Protein AF-A0AAI9Y4E2-F1 (afdb_monomer)

Foldseek 3Di:
DWDWDWDKDWDQPPDDDDPDDRDDTDIDTDPVDTDDIDPWAEDECEPVVVVVLVPDDPVVSVLVCCQHCPPVRHPNGDDYDYDQFFDPPPRDPDPDDPQACQDPCLLVLLLVQLVVQVVCVVVVHHAAEDESAAAQVDDDPTDGRHDDPVCPRVVVSVVSNVVSCVVSVHNHHYDYDNHDD

Nearest PDB structures (foldseek):
  6m5z-assembly2_B  TM=8.546E-01  e=9.442E-10  Talaromyces pinophilus CF-2612
  8cbc-assembly1_B  TM=8.326E-01  e=4.646E-10  Thermothelomyces
  7o0e-assembly2_A  TM=8.567E-01  e=1.919E-09  Thermothelomyces thermophilus ATCC 42464
  8idp-assembly2_D  TM=8.433E-01  e=2.460E-06  Talaromyces pinophilus
  8hzv-assembly1_C  TM=5.921E-01  e=1.351E+00  Homo sapiens

Radius of gyration: 22.38 Å; Cα contacts (8 Å, |Δi|>4): 215; chains: 1; bounding box: 40×54×67 Å

InterPro domains:
  IPR001139 Glycoside hydrolase family 30 [PTHR11069] (99-168)
  IPR017853 Glycoside hydrolase superfamily [SSF51445] (38-179)

Solvent-accessible surface area (backbone atoms only — not comparable to full-atom values): 11401 Å² total; per-residue (Å²): 136,83,52,64,42,60,51,73,47,78,52,79,80,85,80,85,78,74,95,86,70,84,73,82,77,47,77,47,75,43,83,85,52,73,58,61,76,49,95,66,49,63,52,70,46,43,97,59,50,54,55,57,53,66,71,40,58,69,70,59,34,52,50,51,48,37,40,44,47,28,76,84,74,33,74,35,38,73,43,75,47,73,67,92,59,81,54,91,84,85,43,59,98,50,100,58,85,79,63,43,66,73,49,100,50,41,66,61,52,29,50,49,55,46,49,52,45,51,55,36,44,76,73,73,38,80,61,61,69,45,66,86,55,63,32,31,87,58,87,74,96,68,95,76,54,42,55,62,96,83,44,59,46,58,62,65,38,49,62,58,38,52,50,46,34,51,75,69,73,48,87,48,42,82,49,77,83,51,51,85,129

Organism: NCBI:txid1209917

Mean predicted aligned error: 9.27 Å

Sequence (181 aa):
MSTALFRIYYQDSSILGSEGQHAPKSVTVDTTSKLQKIDGFGFSQAFRHAKEFQNAPTALQKGALDLLFSPIKGAGFSIIRNHIGSGSKGGSILPTSPGSPADTYQQAYADFLVQYIKYYQQAGLNITHLGFLNEPNFSPKYSQIQISFNAQEAISFIPTLSKAVQSAGLKTAVTCYDTIG

pLDDT: mean 82.13, std 15.13, range [40.34, 98.0]

Structure (mmCIF, N/CA/C/O backbone):
data_AF-A0AAI9Y4E2-F1
#
_entry.id   AF-A0AAI9Y4E2-F1
#
loop_
_atom_site.group_PDB
_atom_site.id
_atom_site.type_symbol
_atom_site.label_atom_id
_atom_site.label_alt_id
_atom_site.label_comp_id
_atom_site.label_asym_id
_atom_site.label_entity_id
_atom_site.label_seq_id
_atom_site.pdbx_PDB_ins_code
_atom_site.Cartn_x
_atom_site.Cartn_y
_atom_site.Cartn_z
_atom_site.occupancy
_atom_site.B_iso_or_equiv
_atom_site.auth_seq_id
_atom_site.auth_comp_id
_atom_site.auth_asym_id
_atom_site.auth_atom_id
_atom_site.pdbx_PDB_model_num
ATOM 1 N N . MET A 1 1 ? -19.816 3.591 6.449 1.00 40.34 1 MET A N 1
ATOM 2 C CA . MET A 1 1 ? -19.629 4.914 7.087 1.00 40.34 1 MET A CA 1
ATOM 3 C C . MET A 1 1 ? -18.179 5.319 6.891 1.00 40.34 1 MET A C 1
ATOM 5 O O . MET A 1 1 ? -17.323 4.455 6.990 1.00 40.34 1 MET A O 1
ATOM 9 N N . SER A 1 2 ? -17.907 6.569 6.526 1.00 49.00 2 SER A N 1
ATOM 10 C CA . SER A 1 2 ? -16.542 7.079 6.355 1.00 49.00 2 SER A CA 1
ATOM 11 C C . SER A 1 2 ? -16.071 7.685 7.673 1.00 49.00 2 SER A C 1
ATOM 13 O O . SER A 1 2 ? -16.765 8.554 8.197 1.00 49.00 2 SER A O 1
ATOM 15 N N . THR A 1 3 ? -14.916 7.267 8.187 1.00 64.25 3 THR A N 1
ATOM 16 C CA . THR A 1 3 ? -14.316 7.864 9.389 1.00 64.25 3 THR A CA 1
ATOM 17 C C . THR A 1 3 ? -13.645 9.186 9.007 1.00 64.25 3 THR A C 1
ATOM 19 O O . THR A 1 3 ? -12.956 9.261 7.990 1.00 64.25 3 THR A O 1
ATOM 22 N N . ALA A 1 4 ? -13.881 10.245 9.777 1.00 71.56 4 ALA A N 1
ATOM 23 C CA . ALA A 1 4 ? -13.254 11.554 9.600 1.00 71.56 4 ALA A CA 1
ATOM 24 C C . ALA A 1 4 ? -12.504 11.930 10.878 1.00 71.56 4 ALA A C 1
ATOM 26 O O . ALA A 1 4 ? -12.905 11.521 11.968 1.00 71.56 4 ALA A O 1
ATOM 27 N N . LEU A 1 5 ? -11.424 12.697 10.740 1.00 78.94 5 LEU A N 1
ATOM 28 C CA . LEU A 1 5 ? 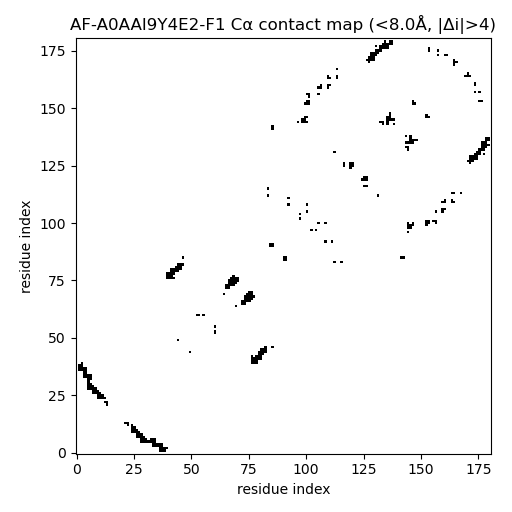-10.720 13.260 11.887 1.00 78.94 5 LEU A CA 1
ATOM 29 C C . LEU A 1 5 ? -11.397 14.542 12.372 1.00 78.94 5 LEU A C 1
ATOM 31 O O . LEU A 1 5 ? -11.905 15.335 11.580 1.00 78.94 5 LEU A O 1
ATOM 35 N N . PHE A 1 6 ? -11.379 14.722 13.688 1.00 80.31 6 PHE A N 1
ATOM 36 C CA . PHE A 1 6 ? -11.905 15.881 14.399 1.00 80.31 6 PHE A CA 1
ATOM 37 C C . PHE A 1 6 ? -10.795 16.498 15.241 1.00 80.31 6 PHE A C 1
ATOM 39 O O . PHE A 1 6 ? -9.833 15.816 15.608 1.00 80.31 6 PHE A O 1
ATOM 46 N N . ARG A 1 7 ? -10.919 17.786 15.563 1.00 80.81 7 ARG A N 1
ATOM 47 C CA . ARG A 1 7 ? -9.972 18.436 16.472 1.00 80.81 7 ARG A CA 1
ATOM 48 C C . ARG A 1 7 ? -10.243 18.005 17.909 1.00 80.81 7 ARG A C 1
ATOM 50 O O . ARG A 1 7 ? -11.383 18.039 18.372 1.00 80.81 7 ARG A O 1
ATOM 57 N N . ILE A 1 8 ? -9.173 17.624 18.599 1.00 77.38 8 ILE A N 1
ATOM 58 C CA . ILE A 1 8 ? -9.180 17.282 20.018 1.00 77.38 8 ILE A CA 1
ATOM 59 C C . ILE A 1 8 ? -8.369 18.353 20.743 1.00 77.38 8 ILE A C 1
ATOM 61 O O . ILE A 1 8 ? -7.190 18.544 20.452 1.00 77.38 8 ILE A O 1
ATOM 65 N N . TYR A 1 9 ? -9.010 19.053 21.672 1.00 73.56 9 TYR A N 1
ATOM 66 C CA . TYR A 1 9 ? -8.375 20.060 22.512 1.00 73.56 9 TYR A CA 1
ATOM 67 C C . TYR A 1 9 ? -8.162 19.485 23.911 1.00 73.56 9 TYR A C 1
ATOM 69 O O . TYR A 1 9 ? -9.103 18.974 24.522 1.00 73.56 9 TYR A O 1
ATOM 77 N N . TYR A 1 10 ? -6.933 19.581 24.414 1.00 70.75 10 TYR A N 1
ATOM 78 C CA . TYR A 1 10 ? -6.594 19.264 25.799 1.00 70.75 10 TYR A CA 1
ATOM 79 C C . TYR A 1 10 ? -6.445 20.571 26.574 1.00 70.75 10 TYR A C 1
ATOM 81 O O . TYR A 1 10 ? -5.690 21.452 26.158 1.00 70.75 10 TYR A O 1
ATOM 89 N N . GLN A 1 11 ? -7.173 20.705 27.680 1.00 58.91 11 GLN A N 1
ATOM 90 C CA . GLN A 1 11 ? -6.999 21.820 28.606 1.00 58.91 11 GLN A CA 1
ATOM 91 C C . GLN A 1 11 ? -6.392 21.299 29.907 1.00 58.91 11 GLN A C 1
ATOM 93 O O . GLN A 1 11 ? -7.001 20.482 30.600 1.00 58.91 11 GLN A O 1
ATOM 98 N N . ASP A 1 12 ? -5.195 21.797 30.226 1.00 61.19 12 ASP A N 1
ATOM 99 C CA . ASP A 1 12 ? -4.592 21.667 31.549 1.00 61.19 12 ASP A CA 1
ATOM 100 C C . ASP A 1 12 ? -4.680 23.013 32.261 1.00 61.19 12 ASP A C 1
ATOM 102 O O . ASP A 1 12 ? -4.064 23.994 31.843 1.00 61.19 12 ASP A O 1
ATOM 106 N N . SER A 1 13 ? -5.478 23.077 33.318 1.00 57.59 13 SER A N 1
ATOM 107 C CA . SER A 1 13 ? -5.626 24.268 34.153 1.00 57.59 13 SER A CA 1
ATOM 108 C C . SER A 1 13 ? -4.616 24.312 35.308 1.00 57.59 13 SER A C 1
ATOM 110 O O . SER A 1 13 ? -4.726 25.175 36.172 1.00 57.59 13 SER A O 1
ATOM 112 N N . SER A 1 14 ? -3.602 23.434 35.338 1.00 55.56 14 SER A N 1
ATOM 113 C CA . SER A 1 14 ? -2.659 23.322 36.464 1.00 55.56 14 SER A CA 1
ATOM 114 C C . SER A 1 14 ? -1.452 24.275 36.434 1.00 55.56 14 SER A C 1
ATOM 116 O O . SER A 1 14 ? -0.426 23.977 37.046 1.00 55.56 14 SER A O 1
ATOM 118 N N . ILE A 1 15 ? -1.528 25.418 35.751 1.00 52.12 15 ILE A N 1
ATOM 119 C CA . ILE A 1 15 ? -0.494 26.457 35.847 1.00 52.12 15 ILE A CA 1
ATOM 120 C C . ILE A 1 15 ? -1.078 27.570 36.720 1.00 52.12 15 ILE A C 1
ATOM 122 O O . ILE A 1 15 ? -1.951 28.295 36.257 1.00 52.12 15 ILE A O 1
ATOM 126 N N . LEU A 1 16 ? -0.575 27.682 37.960 1.00 49.44 16 LEU A N 1
ATOM 127 C CA . LEU A 1 16 ? -0.955 28.598 39.060 1.00 49.44 16 LEU A CA 1
ATOM 128 C C . LEU A 1 16 ? -1.926 27.999 40.108 1.00 49.44 16 LEU A C 1
ATOM 130 O O . LEU A 1 16 ? -3.124 28.256 40.080 1.00 49.44 16 LEU A O 1
ATOM 134 N N . GLY A 1 17 ? -1.404 27.265 41.100 1.00 51.25 17 GLY A N 1
ATOM 135 C CA . GLY A 1 17 ? -2.158 26.952 42.325 1.00 51.25 17 GLY A CA 1
ATOM 136 C C . GLY A 1 17 ? -1.524 25.869 43.201 1.00 51.25 17 GLY A C 1
ATOM 137 O O . GLY A 1 17 ? -1.139 24.821 42.701 1.00 51.25 17 GLY A O 1
ATOM 138 N N . SER A 1 18 ? -1.403 26.150 44.499 1.00 52.62 18 SER A N 1
ATOM 139 C CA . SER A 1 18 ? -0.819 25.318 45.564 1.00 52.62 18 SER A CA 1
ATOM 140 C C . SER A 1 18 ? -1.379 23.891 45.667 1.00 52.62 18 SER A C 1
ATOM 142 O O . SER A 1 18 ? -2.531 23.641 45.315 1.00 52.62 18 SER A O 1
ATOM 144 N N . GLU A 1 19 ? -0.566 22.981 46.222 1.00 52.94 19 GLU A N 1
ATOM 145 C CA . GLU A 1 19 ? -0.904 21.584 46.531 1.00 52.94 19 GLU A CA 1
ATOM 146 C C . GLU A 1 19 ? -2.291 21.455 47.188 1.00 52.94 19 GLU A C 1
ATOM 148 O O . GLU A 1 19 ? -2.528 21.992 48.269 1.00 52.94 19 GLU A O 1
ATOM 153 N N . GLY A 1 20 ? -3.218 20.743 46.533 1.00 53.41 20 GLY A N 1
ATOM 154 C CA . GLY A 1 20 ? -4.488 20.349 47.157 1.00 53.41 20 GLY A CA 1
ATOM 155 C C . GLY A 1 20 ? -5.710 20.204 46.247 1.00 53.41 20 GLY A C 1
ATOM 156 O O . GLY A 1 20 ? -6.671 19.562 46.660 1.00 53.41 20 GLY A O 1
ATOM 157 N N . GLN A 1 21 ? -5.715 20.736 45.019 1.00 51.56 21 GLN A N 1
ATOM 158 C CA . GLN A 1 21 ? -6.854 20.583 44.098 1.00 51.56 21 GLN A CA 1
ATOM 159 C C . GLN A 1 21 ? -6.382 20.359 42.658 1.00 51.56 21 GLN A C 1
ATOM 161 O O . GLN A 1 21 ? -6.065 21.300 41.935 1.00 51.56 21 GLN A O 1
ATOM 166 N N . HIS A 1 22 ? -6.354 19.100 42.212 1.00 58.06 22 HIS A N 1
ATOM 167 C CA . HIS A 1 22 ? -6.228 18.805 40.786 1.00 58.06 22 HIS A CA 1
ATOM 168 C C . HIS A 1 22 ? -7.549 19.161 40.097 1.00 58.06 22 HIS A C 1
ATOM 170 O O . HIS A 1 22 ? -8.539 18.443 40.239 1.00 58.06 22 HIS A O 1
ATOM 176 N N . ALA A 1 23 ? -7.574 20.277 39.365 1.00 62.03 23 ALA A N 1
ATOM 177 C CA . ALA A 1 23 ? -8.679 20.588 38.467 1.00 62.03 23 ALA A CA 1
ATOM 178 C C . ALA A 1 23 ? -8.893 19.418 37.482 1.00 62.03 23 ALA A C 1
ATOM 180 O O . ALA A 1 23 ? -7.913 18.798 37.049 1.00 62.03 23 ALA A O 1
ATOM 181 N N . PRO A 1 24 ? -10.146 19.072 37.132 1.00 62.94 24 PRO A N 1
ATOM 182 C CA . PRO A 1 24 ? -10.408 17.953 36.242 1.00 62.94 24 PRO A CA 1
ATOM 183 C C . PRO A 1 24 ? -9.791 18.229 34.871 1.00 62.94 24 PRO A C 1
ATOM 185 O O . PRO A 1 24 ? -10.170 19.170 34.174 1.00 62.94 24 PRO A O 1
ATOM 188 N N . LYS A 1 25 ? -8.841 17.379 34.478 1.00 79.31 25 LYS A N 1
ATOM 189 C CA . LYS A 1 25 ? -8.301 17.353 33.119 1.00 79.31 25 LYS A CA 1
ATOM 190 C C . LYS A 1 25 ? -9.436 16.990 32.172 1.00 79.31 25 LYS A C 1
ATOM 192 O O . LYS A 1 25 ? -10.056 15.939 32.332 1.00 79.31 25 LYS A O 1
ATOM 197 N N . SER A 1 26 ? -9.721 17.860 31.209 1.00 80.81 26 SER A N 1
ATOM 198 C CA . SER A 1 26 ? -10.808 17.652 30.254 1.00 80.81 26 SER A CA 1
ATOM 199 C C . SER A 1 26 ? -10.289 17.635 28.820 1.00 80.81 26 SER A C 1
ATOM 201 O O . SER A 1 26 ? -9.333 18.325 28.459 1.00 80.81 26 SER A O 1
ATOM 203 N N . VAL A 1 27 ? -10.925 16.795 28.007 1.00 85.31 27 VAL A N 1
ATOM 204 C CA . VAL A 1 27 ? -10.673 16.663 26.574 1.00 85.31 27 VAL A CA 1
ATOM 205 C C . VAL A 1 27 ? -11.948 17.072 25.855 1.00 85.31 27 VAL A C 1
ATOM 207 O O . VAL A 1 27 ? -13.004 16.489 26.095 1.00 85.31 27 VAL A O 1
ATOM 210 N N . THR A 1 28 ? -11.855 18.068 24.975 1.00 87.62 28 THR A N 1
ATOM 211 C CA . THR A 1 28 ? -12.989 18.529 24.164 1.00 87.62 28 THR A CA 1
ATOM 212 C C . THR A 1 28 ? -12.814 18.076 22.720 1.00 87.62 28 THR A C 1
ATOM 214 O O . THR A 1 28 ? -11.750 18.272 22.132 1.00 87.62 28 THR A O 1
ATOM 217 N N . VAL A 1 29 ? -13.863 17.489 22.141 1.00 88.19 29 VAL A N 1
ATOM 218 C CA . VAL A 1 29 ? -13.897 17.050 20.740 1.00 88.19 29 VAL A CA 1
ATOM 219 C C . VAL A 1 29 ? -14.813 17.979 19.950 1.00 88.19 29 VAL A C 1
ATOM 221 O O . VAL A 1 29 ? -16.014 18.033 20.212 1.00 88.19 29 VAL A O 1
ATOM 224 N N . ASP A 1 30 ? -14.261 18.691 18.968 1.00 89.69 30 ASP A N 1
ATOM 225 C CA . ASP A 1 30 ? -15.046 19.528 18.056 1.00 89.69 30 ASP A CA 1
ATOM 226 C C . ASP A 1 30 ? -15.490 18.712 16.835 1.00 89.69 30 ASP A C 1
ATOM 228 O O . ASP A 1 30 ? -14.715 18.467 15.910 1.00 89.69 30 ASP A O 1
ATOM 232 N N . THR A 1 31 ? -16.760 18.303 16.830 1.00 90.38 31 THR A N 1
ATOM 233 C CA . THR A 1 31 ? -17.357 17.531 15.728 1.00 90.38 31 THR A CA 1
ATOM 234 C C . THR A 1 31 ? -17.845 18.392 14.557 1.00 90.38 31 THR A C 1
ATOM 236 O O . THR A 1 31 ? -18.243 17.857 13.518 1.00 90.38 31 THR A O 1
ATOM 239 N N . THR A 1 32 ? -17.797 19.721 14.692 1.00 91.69 32 THR A N 1
ATOM 240 C CA . THR A 1 32 ? -18.182 20.662 13.630 1.00 91.69 32 THR A CA 1
ATOM 241 C C . THR A 1 32 ? -17.021 20.931 12.670 1.00 91.69 32 THR A C 1
ATOM 243 O O . THR A 1 32 ? -17.244 21.129 11.473 1.00 91.69 32 THR A O 1
ATOM 246 N N . SER A 1 33 ? -15.776 20.835 13.155 1.00 90.44 33 SER A N 1
ATOM 247 C CA . SER A 1 33 ? -14.562 20.928 12.341 1.00 90.44 33 SER A CA 1
ATOM 248 C C . SER A 1 33 ? -14.104 19.550 11.849 1.00 90.44 33 SER A C 1
ATOM 250 O O . SER A 1 33 ? -13.432 18.795 12.554 1.00 90.44 33 SER A O 1
ATOM 252 N N . LYS A 1 34 ? -14.466 19.220 10.606 1.00 90.19 34 LYS A N 1
ATOM 253 C CA . LYS A 1 34 ? -13.997 18.003 9.926 1.00 90.19 34 LYS A CA 1
ATOM 254 C C . LYS A 1 34 ? -12.617 18.231 9.311 1.00 90.19 34 LYS A C 1
ATOM 256 O O . LYS A 1 34 ? -12.409 19.215 8.604 1.00 90.19 34 LYS A O 1
ATOM 261 N N . LEU A 1 35 ? -11.704 17.296 9.549 1.00 90.69 35 LEU A N 1
ATOM 262 C CA . LEU A 1 35 ? -10.376 17.246 8.941 1.00 90.69 35 LEU A CA 1
ATOM 263 C C . LEU A 1 35 ? -10.359 16.204 7.808 1.00 90.69 35 LEU A C 1
ATOM 265 O O . LEU A 1 35 ? -11.348 16.039 7.090 1.00 90.69 35 LEU A O 1
ATOM 269 N N . GLN A 1 36 ? -9.240 15.505 7.616 1.00 91.81 36 GLN A N 1
ATOM 270 C CA . GLN A 1 36 ? -9.116 14.496 6.576 1.00 91.81 36 GLN A CA 1
ATOM 271 C C . GLN A 1 36 ? -10.044 13.301 6.810 1.00 91.81 36 GLN A C 1
ATOM 273 O O . GLN A 1 36 ? -10.367 12.912 7.939 1.00 91.81 36 GLN A O 1
ATOM 278 N N . LYS A 1 37 ? -10.429 12.681 5.700 1.00 91.19 37 LYS A N 1
ATOM 279 C CA . LYS A 1 37 ? -11.055 11.368 5.696 1.00 91.19 37 LYS A CA 1
ATOM 280 C C . LYS A 1 37 ? -9.998 10.296 5.970 1.00 91.19 37 LYS A C 1
ATOM 282 O O . LYS A 1 37 ? -8.893 10.367 5.443 1.00 91.19 37 LYS A O 1
ATOM 287 N N . ILE A 1 38 ? -10.365 9.302 6.772 1.00 92.12 38 ILE A N 1
ATOM 288 C CA . ILE A 1 38 ? -9.576 8.092 6.991 1.00 92.12 38 ILE A CA 1
ATOM 289 C C . ILE A 1 38 ? -10.168 6.982 6.123 1.00 92.12 38 ILE A C 1
ATOM 291 O O . ILE A 1 38 ? -11.342 6.633 6.275 1.00 92.12 38 ILE A O 1
ATOM 295 N N . ASP A 1 39 ? -9.350 6.418 5.236 1.00 92.25 39 ASP A N 1
ATOM 296 C CA . ASP A 1 39 ? -9.756 5.289 4.393 1.00 92.25 39 ASP A CA 1
ATOM 297 C C . ASP A 1 39 ? -9.826 3.974 5.179 1.00 92.25 39 ASP A C 1
ATOM 299 O O . ASP A 1 39 ? -10.673 3.123 4.905 1.00 92.25 39 ASP A O 1
ATOM 303 N N . GLY A 1 40 ? -8.975 3.818 6.193 1.00 93.94 40 GLY A N 1
ATOM 304 C CA . GLY A 1 40 ? -8.995 2.661 7.072 1.00 93.94 40 GLY A CA 1
ATOM 305 C C . GLY A 1 40 ? -7.749 2.525 7.929 1.00 93.94 40 GLY A C 1
ATOM 306 O O . GLY A 1 40 ? -6.840 3.352 7.885 1.00 93.94 40 GLY A O 1
ATOM 307 N N . PHE A 1 41 ? -7.718 1.430 8.677 1.00 95.25 41 PHE A N 1
ATOM 308 C CA . PHE A 1 41 ? -6.557 0.969 9.426 1.00 95.25 41 PHE A CA 1
ATOM 309 C C . PHE A 1 41 ? -6.282 -0.479 9.050 1.00 95.25 41 PHE A C 1
ATOM 311 O O . PHE A 1 41 ? -7.188 -1.209 8.629 1.00 95.25 41 PHE A O 1
ATOM 318 N N . GLY A 1 42 ? -5.032 -0.897 9.183 1.00 94.25 42 GLY A N 1
ATOM 319 C CA . GLY A 1 42 ? -4.617 -2.175 8.647 1.00 94.25 42 GLY A CA 1
ATOM 320 C C . GLY A 1 42 ? -3.250 -2.624 9.100 1.00 94.25 42 GLY A C 1
ATOM 321 O O . GLY A 1 42 ? -2.625 -2.030 9.975 1.00 94.25 42 GLY A O 1
ATOM 322 N N . PHE A 1 43 ? -2.797 -3.687 8.454 1.00 91.75 43 PHE A N 1
ATOM 323 C CA . PHE A 1 43 ? -1.513 -4.313 8.710 1.00 91.75 43 PHE A CA 1
ATOM 324 C C . PHE A 1 43 ? -0.912 -4.851 7.410 1.00 91.75 43 PHE A C 1
ATOM 326 O O . PHE A 1 43 ? -1.557 -4.899 6.358 1.00 91.75 43 PHE A O 1
ATOM 333 N N . SER A 1 44 ? 0.358 -5.234 7.482 1.00 89.19 44 SER A N 1
ATOM 334 C CA . SER A 1 44 ? 1.093 -5.816 6.365 1.00 89.19 44 SER A CA 1
ATOM 335 C C . SER A 1 44 ? 1.139 -7.335 6.498 1.00 89.19 44 SER A C 1
ATOM 337 O O . SER A 1 44 ? 1.412 -7.849 7.581 1.00 89.19 44 SER A O 1
ATOM 339 N N . GLN A 1 45 ? 0.927 -8.052 5.395 1.00 84.31 45 GLN A N 1
ATOM 340 C CA . GLN A 1 45 ? 1.241 -9.485 5.289 1.00 84.31 45 GLN A CA 1
ATOM 341 C C . GLN A 1 45 ? 2.389 -9.740 4.302 1.00 84.31 45 GLN A C 1
ATOM 343 O O . GLN A 1 45 ? 2.444 -10.772 3.627 1.00 84.31 45 GLN A O 1
ATOM 348 N N . ALA A 1 46 ? 3.321 -8.785 4.215 1.00 74.88 46 ALA A N 1
ATOM 349 C CA . ALA A 1 46 ? 4.550 -8.925 3.445 1.00 74.88 46 ALA A CA 1
ATOM 350 C C . ALA A 1 46 ? 5.393 -10.137 3.899 1.00 74.88 46 ALA A C 1
ATOM 352 O O . ALA A 1 46 ? 5.116 -10.784 4.907 1.00 74.88 46 ALA A O 1
ATOM 353 N N . PHE A 1 47 ? 6.428 -10.466 3.122 1.00 75.06 47 PHE A N 1
ATOM 354 C CA . PHE A 1 47 ? 7.402 -11.521 3.448 1.00 75.06 47 PHE A CA 1
ATOM 355 C C . PHE A 1 47 ? 6.800 -12.912 3.705 1.00 75.06 47 PHE A C 1
ATOM 357 O O . PHE A 1 47 ? 7.365 -13.720 4.431 1.00 75.06 47 PHE A O 1
ATOM 364 N N . ARG A 1 48 ? 5.685 -13.229 3.030 1.00 76.81 48 ARG A N 1
ATOM 365 C CA . ARG A 1 48 ? 5.003 -14.535 3.082 1.00 76.81 48 ARG A CA 1
ATOM 366 C C . ARG A 1 48 ? 4.344 -14.866 4.427 1.00 76.81 48 ARG A C 1
ATOM 368 O O . ARG A 1 48 ? 3.901 -16.000 4.585 1.00 76.81 48 ARG A O 1
ATOM 375 N N . HIS A 1 49 ? 4.144 -13.901 5.328 1.00 80.69 49 HIS A N 1
ATOM 376 C CA . HIS A 1 49 ? 3.383 -14.135 6.566 1.00 80.69 49 HIS A CA 1
ATOM 377 C C . HIS A 1 49 ? 1.940 -14.602 6.306 1.00 80.69 49 HIS A C 1
ATOM 379 O O . HIS A 1 49 ? 1.390 -15.396 7.067 1.00 80.69 49 HIS A O 1
ATOM 385 N N . ALA A 1 50 ? 1.340 -14.231 5.168 1.00 83.44 50 ALA A N 1
ATOM 386 C CA . ALA A 1 50 ? 0.058 -14.800 4.742 1.00 83.44 50 ALA A CA 1
ATOM 387 C C . ALA A 1 50 ? 0.090 -16.341 4.609 1.00 83.44 50 ALA A C 1
ATOM 389 O O . ALA A 1 50 ? -0.908 -17.011 4.877 1.00 83.44 50 ALA A O 1
ATOM 390 N N . LYS A 1 51 ? 1.236 -16.931 4.230 1.00 85.38 51 LYS A N 1
ATOM 391 C CA . LYS A 1 51 ? 1.392 -18.387 4.088 1.00 85.38 51 LYS 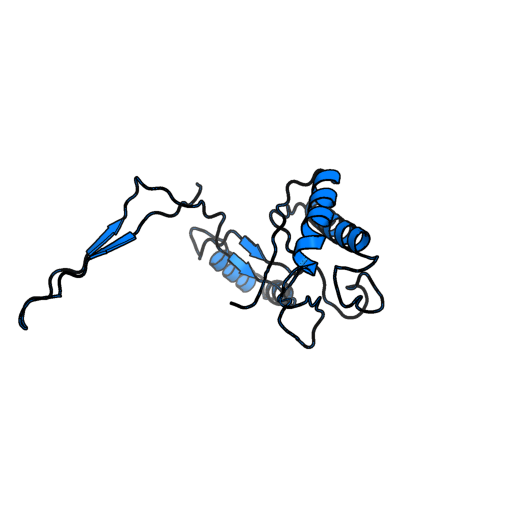A CA 1
ATOM 392 C C . LYS A 1 51 ? 1.389 -19.097 5.441 1.00 85.38 51 LYS A C 1
ATOM 394 O O . LYS A 1 51 ? 0.873 -20.206 5.540 1.00 85.38 51 LYS A O 1
ATOM 399 N N . GLU A 1 52 ? 1.906 -18.452 6.481 1.00 86.12 52 GLU A N 1
ATOM 400 C CA . GLU A 1 52 ? 1.860 -18.969 7.852 1.00 86.12 52 GLU A CA 1
ATOM 401 C C . GLU A 1 52 ? 0.408 -19.050 8.340 1.00 86.12 52 GLU A C 1
ATOM 403 O O . GLU A 1 52 ? -0.027 -20.100 8.811 1.00 86.12 52 GLU A O 1
ATOM 408 N N . PHE A 1 53 ? -0.385 -17.997 8.097 1.00 86.94 53 PHE A N 1
ATOM 409 C CA . PHE A 1 53 ? -1.831 -17.994 8.360 1.00 86.94 53 PHE A CA 1
ATOM 410 C C . PHE A 1 53 ? -2.579 -19.051 7.540 1.00 86.94 53 PHE A C 1
ATOM 412 O O . PHE A 1 53 ? -3.528 -19.664 8.030 1.00 86.94 53 PHE A O 1
ATOM 419 N N . GLN A 1 54 ? -2.172 -19.273 6.287 1.00 88.56 54 GLN A N 1
ATOM 420 C CA . GLN A 1 54 ? -2.782 -20.284 5.425 1.00 88.56 54 GLN A CA 1
ATOM 421 C C . GLN A 1 54 ? -2.537 -21.712 5.931 1.00 88.56 54 GLN A C 1
ATOM 423 O O . GLN A 1 54 ? -3.408 -22.564 5.787 1.00 88.56 54 GLN A O 1
ATOM 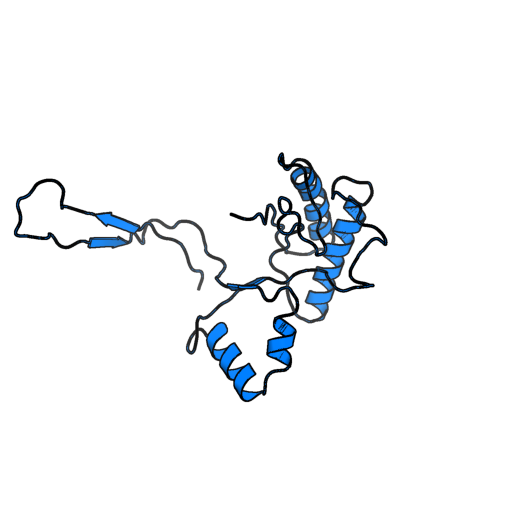4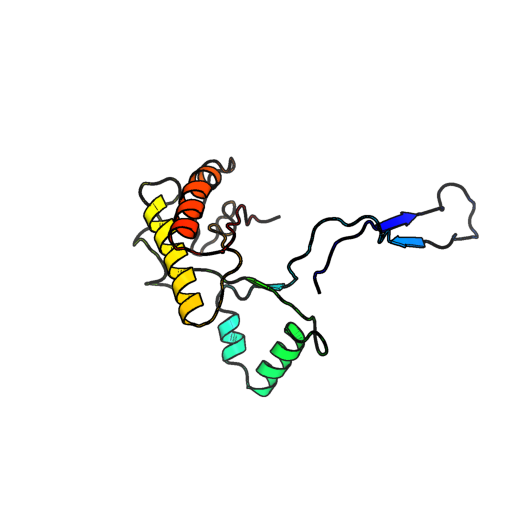28 N N . ASN A 1 55 ? -1.359 -21.973 6.500 1.00 92.62 55 ASN A N 1
ATOM 429 C CA . ASN A 1 55 ? -0.957 -23.304 6.952 1.00 92.62 55 ASN A CA 1
ATOM 430 C C . ASN A 1 55 ? -1.450 -23.639 8.374 1.00 92.62 55 ASN A C 1
ATOM 432 O O . ASN A 1 55 ? -1.305 -24.780 8.811 1.00 92.62 55 ASN A O 1
ATOM 436 N N . ALA A 1 56 ? -2.003 -22.669 9.108 1.00 92.75 56 ALA A N 1
ATOM 437 C CA . ALA A 1 56 ? -2.546 -22.896 10.441 1.00 92.75 56 ALA A CA 1
ATOM 438 C C . ALA A 1 56 ? -3.800 -23.800 10.403 1.00 92.75 56 ALA A C 1
ATOM 440 O O . ALA A 1 56 ? -4.563 -23.755 9.434 1.00 92.75 56 ALA A O 1
ATOM 441 N N . PRO A 1 57 ? -4.077 -24.581 11.468 1.00 97.12 57 PRO A N 1
ATOM 442 C CA . PRO A 1 57 ? -5.330 -25.322 11.603 1.00 97.12 57 PRO A CA 1
ATOM 443 C C . PRO A 1 57 ? -6.554 -24.425 11.384 1.00 97.12 57 PRO A C 1
ATOM 445 O O . PRO A 1 57 ? -6.602 -23.309 11.900 1.00 97.12 57 PRO A O 1
ATOM 448 N N . THR A 1 58 ? -7.575 -24.922 10.678 1.00 95.75 58 THR A N 1
ATOM 449 C CA . THR A 1 58 ? -8.737 -24.124 10.233 1.00 95.75 58 THR A CA 1
ATOM 450 C C . THR A 1 58 ? -9.415 -23.345 11.362 1.00 95.75 58 THR A C 1
ATOM 452 O O . THR A 1 58 ? -9.808 -22.196 11.170 1.00 95.75 58 THR A O 1
ATOM 455 N N . ALA A 1 59 ? -9.520 -23.931 12.558 1.00 96.00 59 ALA A N 1
ATOM 456 C CA . ALA A 1 59 ? -10.090 -23.252 13.720 1.00 96.00 59 ALA A CA 1
ATOM 457 C C . ALA A 1 59 ? -9.245 -22.044 14.169 1.00 96.00 59 ALA A C 1
ATOM 459 O O . ALA A 1 59 ? -9.797 -20.974 14.425 1.00 96.00 59 ALA A O 1
ATOM 460 N N . LEU A 1 60 ? -7.915 -22.191 14.209 1.00 96.19 60 LEU A N 1
ATOM 461 C CA . LEU A 1 60 ? -6.991 -21.107 14.556 1.00 96.19 60 LEU A CA 1
ATOM 462 C C . LEU A 1 60 ? -6.966 -20.029 13.475 1.00 96.19 60 LEU A C 1
ATOM 464 O O . LEU A 1 60 ? -7.039 -18.845 13.792 1.00 96.19 60 LEU A O 1
ATOM 468 N N . GLN A 1 61 ? -6.941 -20.434 12.205 1.00 94.88 61 GLN A N 1
ATOM 469 C CA . GLN A 1 61 ? -7.023 -19.512 11.078 1.00 94.88 61 GLN A CA 1
ATOM 470 C C . GLN A 1 61 ? -8.299 -18.667 11.150 1.00 94.88 61 GLN A C 1
ATOM 472 O O . GLN A 1 61 ? -8.231 -17.440 11.103 1.00 94.88 61 GLN A O 1
ATOM 477 N N . LYS A 1 62 ? -9.465 -19.304 11.316 1.00 94.69 62 LYS A N 1
ATOM 478 C CA . LYS A 1 62 ? -10.743 -18.593 11.424 1.00 94.69 62 LYS A CA 1
ATOM 479 C C . LYS A 1 62 ? -10.775 -17.664 12.637 1.00 94.69 62 LYS A C 1
ATOM 481 O O . LYS A 1 62 ? -11.238 -16.537 12.507 1.00 94.69 62 LYS A O 1
ATOM 486 N N . GLY A 1 63 ? -10.279 -18.117 13.790 1.00 95.69 63 GLY A N 1
ATOM 487 C CA . GLY A 1 63 ? -10.186 -17.290 14.994 1.00 95.69 63 GLY A CA 1
ATOM 488 C C . GLY A 1 63 ? -9.331 -16.041 14.773 1.00 95.69 63 GLY A C 1
ATOM 489 O O . GLY A 1 63 ? -9.760 -14.938 15.102 1.00 95.69 63 GLY A O 1
ATOM 490 N N . ALA A 1 64 ? -8.166 -16.194 14.140 1.00 93.75 64 ALA A N 1
ATOM 491 C CA . ALA A 1 64 ? -7.286 -15.074 13.824 1.00 93.75 64 ALA A CA 1
ATOM 492 C C . ALA A 1 64 ? -7.930 -14.090 12.830 1.00 93.75 64 ALA A C 1
ATOM 494 O O . ALA A 1 64 ? -7.863 -12.881 13.035 1.00 93.75 64 ALA A O 1
ATOM 495 N N . LEU A 1 65 ? -8.603 -14.586 11.786 1.00 93.62 65 LEU A N 1
ATOM 496 C CA . LEU A 1 65 ? -9.313 -13.734 10.825 1.00 93.62 65 LEU A CA 1
ATOM 497 C C . LEU A 1 65 ? -10.507 -13.003 11.463 1.00 93.62 65 LEU A C 1
ATOM 499 O O . LEU A 1 65 ? -10.705 -11.821 11.184 1.00 93.62 65 LEU A O 1
ATOM 503 N N . ASP A 1 66 ? -11.261 -13.669 12.347 1.00 96.88 66 ASP A N 1
ATOM 504 C CA . ASP A 1 66 ? -12.345 -13.044 13.117 1.00 96.88 66 ASP A CA 1
ATOM 505 C C . ASP A 1 66 ? -11.787 -11.893 13.985 1.00 96.88 66 ASP A C 1
ATOM 507 O O . ASP A 1 66 ? -12.347 -1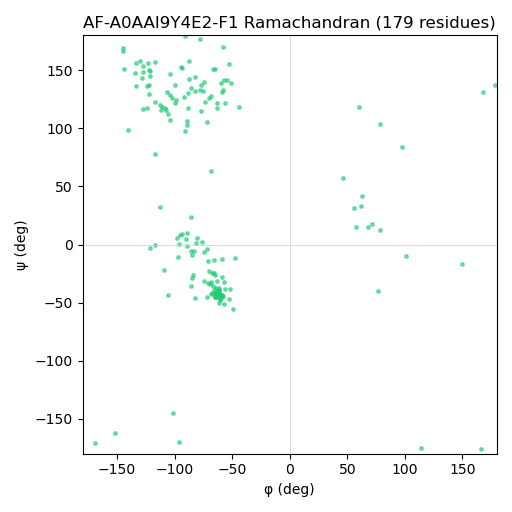0.798 13.973 1.00 96.88 66 ASP A O 1
ATOM 511 N N . LEU A 1 67 ? -10.658 -12.099 14.675 1.00 96.56 67 LEU A N 1
ATOM 512 C CA . LEU A 1 67 ? -10.017 -11.073 15.513 1.00 96.56 67 LEU A CA 1
ATOM 513 C C . LEU A 1 67 ? -9.414 -9.907 14.714 1.00 96.56 67 LEU A C 1
ATOM 515 O O . LEU A 1 67 ? -9.388 -8.782 15.209 1.00 96.56 67 LEU A O 1
ATOM 519 N N . LEU A 1 68 ? -8.924 -10.144 13.497 1.00 95.31 68 LEU A N 1
ATOM 520 C CA . LEU A 1 68 ? -8.303 -9.096 12.680 1.00 95.31 68 LEU A CA 1
ATOM 521 C C . LEU A 1 68 ? -9.338 -8.252 11.927 1.00 95.31 68 LEU A C 1
ATOM 523 O O . LEU A 1 68 ? -9.246 -7.026 11.925 1.00 95.31 68 LEU A O 1
ATOM 527 N N . PHE A 1 69 ? -10.325 -8.893 11.298 1.00 95.69 69 PHE A N 1
ATOM 528 C CA . PHE A 1 69 ? -11.184 -8.239 10.305 1.00 95.69 69 PHE A CA 1
ATOM 529 C C . PHE A 1 69 ? -12.621 -8.007 10.765 1.00 95.69 69 PHE A C 1
ATOM 531 O O . PHE A 1 69 ? -13.301 -7.146 10.208 1.00 95.69 69 PHE A O 1
ATOM 538 N N . SER A 1 70 ? -13.128 -8.751 11.754 1.00 97.19 70 SER A N 1
ATOM 539 C CA . SER A 1 70 ? -14.505 -8.537 12.201 1.00 97.19 70 SER A CA 1
ATOM 540 C C . SER A 1 70 ? -14.617 -7.202 12.941 1.00 97.19 70 SER A C 1
ATOM 542 O O . SER A 1 70 ? -13.919 -7.023 13.937 1.00 97.19 70 SER A O 1
ATOM 544 N N . PRO A 1 71 ? -15.536 -6.299 12.555 1.00 95.94 71 PRO A N 1
ATOM 545 C CA . PRO A 1 71 ? -15.805 -5.083 13.323 1.00 95.94 71 PRO A CA 1
ATOM 546 C C . PRO A 1 71 ? -16.606 -5.357 14.607 1.00 95.94 71 PRO A C 1
ATOM 548 O O . PRO A 1 71 ? -16.838 -4.443 15.388 1.00 95.94 71 PRO A O 1
ATOM 551 N N . ILE A 1 72 ? -17.073 -6.598 14.805 1.00 96.75 72 ILE A N 1
ATOM 552 C CA . ILE A 1 72 ? -17.862 -7.010 15.976 1.00 96.75 72 ILE A CA 1
ATOM 553 C C . ILE A 1 72 ? -17.011 -7.856 16.922 1.00 96.75 72 ILE A C 1
ATOM 555 O O . ILE A 1 72 ? -17.077 -7.687 18.134 1.00 96.75 72 ILE A O 1
ATOM 559 N N . LYS A 1 73 ? -16.226 -8.792 16.376 1.00 97.12 73 LYS A N 1
ATOM 560 C CA . LYS A 1 73 ? -15.428 -9.736 17.171 1.00 97.12 73 LYS A CA 1
ATOM 561 C C . LYS A 1 73 ? -13.973 -9.311 17.359 1.00 97.12 73 LYS A C 1
ATOM 563 O O . LYS A 1 73 ? -13.263 -9.968 18.112 1.00 97.12 73 LYS A O 1
ATOM 568 N N . GLY A 1 74 ? -13.517 -8.290 16.638 1.00 96.88 74 GLY A N 1
ATOM 569 C CA . GLY A 1 74 ? -12.101 -8.000 16.474 1.00 96.88 74 GLY A CA 1
ATOM 570 C C . GLY A 1 74 ? -11.797 -6.528 16.228 1.00 96.88 74 GLY A C 1
ATOM 571 O O . GLY A 1 74 ? -12.617 -5.649 16.483 1.00 96.88 74 GLY A O 1
ATOM 572 N N . ALA A 1 75 ? -10.594 -6.271 15.720 1.00 96.69 75 ALA A N 1
ATOM 573 C CA . ALA A 1 75 ? -10.070 -4.931 15.470 1.00 96.69 75 ALA A CA 1
ATOM 574 C C . ALA A 1 75 ? -10.744 -4.213 14.287 1.00 96.69 75 ALA A C 1
ATOM 576 O O . ALA A 1 75 ? -10.575 -3.006 14.131 1.00 96.69 75 ALA A O 1
ATOM 577 N N . GLY A 1 76 ? -11.494 -4.937 13.446 1.00 97.06 76 GLY A N 1
ATOM 578 C CA . GLY A 1 76 ? -12.193 -4.356 12.302 1.00 97.06 76 GLY A CA 1
ATOM 579 C C . GLY A 1 76 ? -11.261 -3.727 11.264 1.00 97.06 76 GLY A C 1
ATOM 580 O O . GLY A 1 76 ? -11.633 -2.725 10.652 1.00 97.06 76 GLY A O 1
ATOM 581 N N . PHE A 1 77 ? -10.053 -4.273 11.073 1.00 97.06 77 PHE A N 1
ATOM 582 C CA . PHE A 1 77 ? -9.131 -3.760 10.062 1.00 97.06 77 PHE A CA 1
ATOM 583 C C . PHE A 1 77 ? -9.747 -3.842 8.663 1.00 97.06 77 PHE A C 1
ATOM 585 O O . PHE A 1 77 ? -10.384 -4.828 8.297 1.00 97.06 77 PHE A O 1
ATOM 592 N N . SER A 1 78 ? -9.529 -2.795 7.872 1.00 95.88 78 SER A N 1
ATOM 593 C CA . SER A 1 78 ? -10.109 -2.633 6.535 1.00 95.88 78 SER A CA 1
ATOM 594 C C . SER A 1 78 ? -9.061 -2.473 5.435 1.00 95.88 78 SER A C 1
ATOM 596 O O . SER A 1 78 ? -9.415 -2.395 4.260 1.00 95.88 78 SER A O 1
ATOM 598 N N . ILE A 1 79 ? -7.775 -2.438 5.798 1.00 95.00 79 ILE A N 1
ATOM 599 C CA . ILE A 1 79 ? -6.651 -2.310 4.868 1.00 95.00 79 ILE A CA 1
ATOM 600 C C . ILE A 1 79 ? -5.674 -3.474 5.070 1.00 95.00 79 ILE A C 1
ATOM 602 O O . ILE A 1 79 ? -5.318 -3.821 6.196 1.00 95.00 79 ILE A O 1
ATOM 606 N N . ILE A 1 80 ? -5.198 -4.044 3.963 1.00 93.12 80 ILE A N 1
ATOM 607 C CA . ILE A 1 80 ? -4.058 -4.966 3.930 1.00 93.12 80 ILE A CA 1
ATOM 608 C C . ILE A 1 80 ? -3.004 -4.372 2.994 1.00 93.12 80 ILE A C 1
ATOM 610 O O . ILE A 1 80 ? -3.322 -4.020 1.857 1.00 93.12 80 ILE A O 1
ATOM 614 N N . ARG A 1 81 ? -1.748 -4.288 3.449 1.00 92.06 81 ARG A N 1
ATOM 615 C CA . ARG A 1 81 ? -0.589 -3.952 2.602 1.00 92.06 81 ARG A CA 1
ATOM 616 C C . ARG A 1 81 ? 0.142 -5.234 2.204 1.00 92.06 81 ARG A C 1
ATOM 618 O O . ARG A 1 81 ? 0.573 -5.997 3.067 1.00 92.06 81 ARG A O 1
ATOM 625 N N . ASN A 1 82 ? 0.312 -5.443 0.901 1.00 88.06 82 ASN A N 1
ATOM 626 C CA . ASN A 1 82 ? 1.052 -6.573 0.338 1.00 88.06 82 ASN A CA 1
ATOM 627 C C . ASN A 1 82 ? 2.205 -6.084 -0.539 1.00 88.06 82 ASN A C 1
ATOM 629 O O . ASN A 1 82 ? 2.125 -5.027 -1.159 1.00 88.06 82 ASN A O 1
ATOM 633 N N . HIS A 1 83 ? 3.266 -6.884 -0.603 1.00 84.75 83 HIS A N 1
ATOM 634 C CA . HIS A 1 83 ? 4.410 -6.630 -1.472 1.00 84.75 83 HIS A CA 1
ATOM 635 C C . HIS A 1 83 ? 4.146 -7.196 -2.876 1.00 84.75 83 HIS A C 1
ATOM 637 O O . HIS A 1 83 ? 3.694 -8.334 -3.017 1.00 84.75 83 HIS A O 1
ATOM 643 N N . ILE A 1 84 ? 4.455 -6.415 -3.912 1.00 83.75 84 ILE A N 1
ATOM 644 C CA . ILE A 1 84 ? 4.587 -6.896 -5.289 1.00 83.75 84 ILE A CA 1
ATOM 645 C C . ILE A 1 84 ? 6.040 -7.321 -5.503 1.00 83.75 84 ILE A C 1
ATOM 647 O O . ILE A 1 84 ? 6.926 -6.481 -5.618 1.00 83.75 84 ILE A O 1
ATOM 651 N N . GLY A 1 85 ? 6.269 -8.633 -5.548 1.00 72.06 85 GLY A N 1
ATOM 652 C CA . GLY A 1 85 ? 7.590 -9.226 -5.748 1.00 72.06 85 GLY A CA 1
ATOM 653 C C . GLY A 1 85 ? 8.130 -10.014 -4.546 1.00 72.06 85 GLY A C 1
ATOM 654 O O . GLY A 1 85 ? 7.465 -10.204 -3.530 1.00 72.06 85 GLY A O 1
ATOM 655 N N . SER A 1 86 ? 9.376 -10.468 -4.709 1.00 61.16 86 SER A N 1
ATOM 656 C CA . SER A 1 86 ? 10.237 -11.246 -3.796 1.00 61.16 86 SER A CA 1
ATOM 657 C C . SER A 1 86 ? 9.999 -12.768 -3.646 1.00 61.16 86 SER A C 1
ATOM 659 O O . SER A 1 86 ? 9.127 -13.274 -2.931 1.00 61.16 86 SER A O 1
ATOM 661 N N . GLY A 1 87 ? 10.911 -13.501 -4.298 1.00 53.62 87 GLY A N 1
ATOM 662 C CA . GLY A 1 87 ? 11.205 -14.935 -4.225 1.00 53.62 87 GLY A CA 1
ATOM 663 C C . GLY A 1 87 ? 12.335 -15.265 -5.216 1.00 53.62 87 GLY A C 1
ATOM 664 O O . GLY A 1 87 ? 12.349 -14.728 -6.324 1.00 53.62 87 GLY A O 1
ATOM 665 N N . SER A 1 88 ? 13.310 -16.090 -4.821 1.00 54.94 88 SER A N 1
ATOM 666 C CA . SER A 1 88 ? 14.448 -16.503 -5.657 1.00 54.94 88 SER A CA 1
ATOM 667 C C . SER A 1 88 ? 13.970 -17.140 -6.971 1.00 54.94 88 SER A C 1
ATOM 669 O O . SER A 1 88 ? 13.262 -18.140 -6.944 1.00 54.94 88 SER A O 1
ATOM 671 N N . LYS A 1 89 ? 14.399 -16.549 -8.099 1.00 46.41 89 LYS A N 1
ATOM 672 C CA . LYS A 1 89 ? 14.000 -16.820 -9.499 1.00 46.41 89 LYS A CA 1
ATOM 673 C C . LYS A 1 89 ? 12.498 -16.615 -9.789 1.0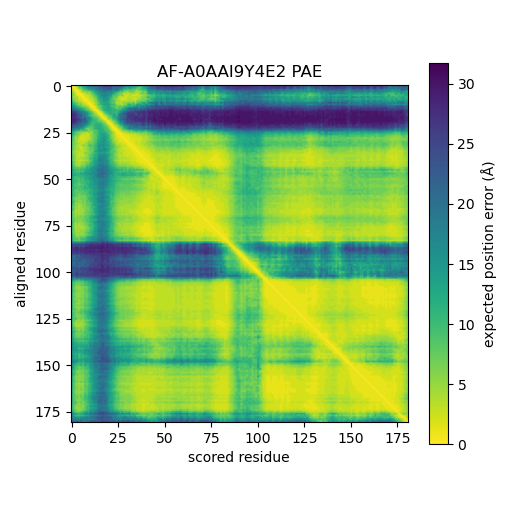0 46.41 89 LYS A C 1
ATOM 675 O O . LYS A 1 89 ? 11.640 -17.305 -9.257 1.00 46.41 89 LYS A O 1
ATOM 680 N N . GLY A 1 90 ? 12.194 -15.677 -10.692 1.00 49.38 90 GLY A N 1
ATOM 681 C CA . GLY A 1 90 ? 10.835 -15.396 -11.192 1.00 49.38 90 GLY A CA 1
ATOM 682 C C . GLY A 1 90 ? 10.131 -14.181 -10.570 1.00 49.38 90 GLY A C 1
ATOM 683 O O . GLY A 1 90 ? 9.104 -13.754 -11.081 1.00 49.38 90 GLY A O 1
ATOM 684 N N . GLY A 1 91 ? 10.689 -13.592 -9.506 1.00 51.47 91 GLY A N 1
ATOM 685 C CA . GLY A 1 91 ? 10.156 -12.385 -8.855 1.00 51.47 91 GLY A CA 1
ATOM 686 C C . GLY A 1 91 ? 10.780 -11.061 -9.310 1.00 51.47 91 GLY A C 1
ATOM 687 O O . GLY A 1 91 ? 10.524 -10.043 -8.676 1.00 51.47 91 GLY A O 1
ATOM 688 N N . SER A 1 92 ? 11.622 -11.074 -10.349 1.00 55.34 92 SER A N 1
ATOM 689 C CA . SER A 1 92 ? 12.300 -9.886 -10.877 1.00 55.34 92 SER A CA 1
ATOM 690 C C . SER A 1 92 ? 11.960 -9.697 -12.351 1.00 55.34 92 SER A C 1
ATOM 692 O O . SER A 1 92 ? 11.968 -10.665 -13.110 1.00 55.34 92 SER A O 1
ATOM 694 N N . ILE A 1 93 ? 11.689 -8.452 -12.746 1.00 56.25 93 ILE A N 1
ATOM 695 C CA . ILE A 1 93 ? 11.493 -8.054 -14.147 1.00 56.25 93 ILE A CA 1
ATOM 696 C C . ILE A 1 93 ? 12.805 -8.113 -14.950 1.00 56.25 93 ILE A C 1
ATOM 698 O O . ILE A 1 93 ? 12.774 -8.279 -16.166 1.00 56.25 93 ILE A O 1
ATOM 702 N N . LEU A 1 94 ? 13.957 -8.041 -14.272 1.00 55.53 94 LEU A N 1
ATOM 703 C CA . LEU A 1 94 ? 15.287 -8.090 -14.880 1.00 55.53 94 LEU A CA 1
ATOM 704 C C . LEU A 1 94 ? 16.176 -9.165 -14.228 1.00 55.53 94 LEU A C 1
ATOM 706 O O . LEU A 1 94 ? 16.052 -9.420 -13.025 1.00 55.53 94 LEU A O 1
ATOM 710 N N . PRO A 1 95 ? 17.098 -9.792 -14.985 1.00 51.47 95 PRO A N 1
ATOM 711 C CA . PRO A 1 95 ? 18.044 -10.773 -14.441 1.00 51.47 95 PRO A CA 1
ATOM 712 C C . PRO A 1 95 ? 19.038 -10.153 -13.444 1.00 51.47 95 PRO A C 1
ATOM 714 O O . PRO A 1 95 ? 19.520 -10.850 -12.553 1.00 51.47 95 PRO A O 1
ATOM 717 N N . THR A 1 96 ? 19.286 -8.845 -13.562 1.00 59.75 96 THR A N 1
ATOM 718 C CA . THR A 1 96 ? 20.119 -8.031 -12.669 1.00 59.75 96 THR A CA 1
ATOM 719 C C . THR A 1 96 ? 19.310 -6.812 -12.231 1.00 59.75 96 THR A C 1
ATOM 721 O O . THR A 1 96 ? 18.532 -6.284 -13.025 1.00 59.75 96 THR A O 1
ATOM 724 N N . SER A 1 97 ? 19.470 -6.362 -10.982 1.00 62.47 97 SER A N 1
ATOM 725 C CA . SER A 1 97 ? 18.814 -5.133 -10.517 1.00 62.47 97 SER A CA 1
ATOM 726 C C . SER A 1 97 ? 19.244 -3.943 -11.387 1.00 62.47 97 SER A C 1
ATOM 728 O O . SER A 1 97 ? 20.450 -3.767 -11.571 1.00 62.47 97 SER A O 1
ATOM 730 N N . PRO A 1 98 ? 18.311 -3.112 -11.891 1.00 60.31 98 PRO A N 1
ATOM 731 C CA . PRO A 1 98 ? 18.657 -1.906 -12.644 1.00 60.31 98 PRO A CA 1
ATOM 732 C C . PRO A 1 98 ? 19.231 -0.796 -11.746 1.00 60.31 98 PRO A C 1
ATOM 734 O O . PRO A 1 98 ? 19.617 0.257 -12.237 1.00 60.31 98 PRO A O 1
ATOM 737 N N . GLY A 1 99 ? 19.275 -0.994 -10.422 1.00 61.53 99 GLY A N 1
ATOM 738 C CA . GLY A 1 99 ? 19.818 -0.037 -9.453 1.00 61.53 99 GLY A CA 1
ATOM 739 C C . GLY A 1 99 ? 18.892 1.142 -9.142 1.00 61.53 99 GLY A C 1
ATOM 740 O O . GLY A 1 99 ? 18.763 1.492 -7.974 1.00 61.53 99 GLY A O 1
ATOM 741 N N . SER A 1 100 ? 18.207 1.698 -10.148 1.00 62.34 100 SER A N 1
ATOM 742 C CA . SER A 1 100 ? 17.343 2.880 -10.029 1.00 62.34 100 SER A CA 1
ATOM 743 C C . SER A 1 100 ? 16.095 2.788 -10.926 1.00 62.34 100 SER A C 1
ATOM 745 O O . SER A 1 100 ? 16.147 2.179 -11.999 1.00 62.34 100 SER A O 1
ATOM 747 N N . PRO A 1 101 ? 14.963 3.414 -10.539 1.00 58.62 101 PRO A N 1
ATOM 748 C CA . PRO A 1 101 ? 13.809 3.579 -11.411 1.00 58.62 101 PRO A CA 1
ATOM 749 C C . PRO A 1 101 ? 14.014 4.691 -12.457 1.00 58.62 101 PRO A C 1
ATOM 751 O O . PRO A 1 101 ? 13.084 4.964 -13.195 1.00 58.62 101 PRO A O 1
ATOM 754 N N . ALA A 1 102 ? 15.166 5.368 -12.536 1.00 58.59 102 ALA A N 1
ATOM 755 C CA . ALA A 1 102 ? 15.435 6.456 -13.491 1.00 58.59 102 ALA A CA 1
ATOM 756 C C . ALA A 1 102 ? 16.048 6.012 -14.838 1.00 58.59 102 ALA A C 1
ATOM 758 O O . ALA A 1 102 ? 16.390 6.855 -15.663 1.00 58.59 102 ALA A O 1
ATOM 759 N N . ASP A 1 103 ? 16.186 4.707 -15.071 1.00 63.09 103 ASP A N 1
ATOM 760 C CA . ASP A 1 103 ? 16.832 4.152 -16.266 1.00 63.09 103 ASP A CA 1
ATOM 761 C C . ASP A 1 103 ? 15.830 3.883 -17.420 1.00 63.09 103 ASP A C 1
ATOM 763 O O . ASP A 1 103 ? 14.615 4.059 -17.288 1.00 63.09 103 ASP A O 1
ATOM 767 N N . THR A 1 104 ? 16.327 3.382 -18.554 1.00 71.06 104 THR A N 1
ATOM 768 C CA . THR A 1 104 ? 15.597 2.916 -19.757 1.00 71.06 104 THR A CA 1
ATOM 769 C C . THR A 1 104 ? 14.410 1.971 -19.498 1.00 71.06 104 THR A C 1
ATOM 771 O O . THR A 1 104 ? 13.594 1.738 -20.390 1.00 71.06 104 THR A O 1
ATOM 774 N N . TYR A 1 105 ? 14.261 1.459 -18.275 1.00 79.06 105 TYR A N 1
ATOM 775 C CA . TYR A 1 105 ? 13.228 0.505 -17.873 1.00 79.06 105 TYR A CA 1
ATOM 776 C C . TYR A 1 105 ? 12.010 1.124 -17.176 1.00 79.06 105 TYR A C 1
ATOM 778 O O . TYR A 1 105 ? 11.130 0.374 -16.756 1.00 79.06 105 TYR A O 1
ATOM 786 N N . GLN A 1 106 ? 11.905 2.456 -17.071 1.00 85.06 106 GLN A N 1
ATOM 787 C CA . GLN A 1 106 ? 10.747 3.122 -16.452 1.00 85.06 106 GLN A CA 1
ATOM 788 C C . GLN A 1 106 ? 9.404 2.609 -16.976 1.00 85.06 106 GLN A C 1
ATOM 790 O O . GLN A 1 106 ? 8.565 2.147 -16.203 1.00 85.06 106 GLN A O 1
ATOM 795 N N . GLN A 1 107 ? 9.202 2.647 -18.294 1.00 89.38 107 GLN A N 1
ATOM 796 C CA . GLN A 1 107 ? 7.933 2.215 -18.876 1.00 89.38 107 GLN A CA 1
ATOM 797 C C . GLN A 1 107 ? 7.678 0.725 -18.619 1.00 89.38 107 GLN A C 1
ATOM 799 O O . GLN A 1 107 ? 6.584 0.360 -18.202 1.00 89.38 107 GLN A O 1
ATOM 804 N N . ALA A 1 108 ? 8.702 -0.121 -18.761 1.00 87.12 108 ALA A N 1
ATOM 805 C CA . ALA A 1 108 ? 8.586 -1.553 -18.493 1.00 87.12 108 ALA A CA 1
ATOM 806 C C . ALA A 1 108 ? 8.216 -1.841 -17.026 1.00 87.12 108 ALA A C 1
ATOM 808 O O . ALA A 1 108 ? 7.392 -2.715 -16.755 1.00 87.12 108 ALA A O 1
ATOM 809 N N . TYR A 1 109 ? 8.779 -1.090 -16.075 1.00 87.44 109 TYR A N 1
ATOM 810 C CA . TYR A 1 109 ? 8.430 -1.218 -14.662 1.00 87.44 109 TYR A CA 1
ATOM 811 C C . TYR A 1 109 ? 6.993 -0.756 -14.386 1.00 87.44 109 TYR A C 1
ATOM 813 O O . TYR A 1 109 ? 6.254 -1.441 -13.677 1.00 87.44 109 TYR A O 1
ATOM 821 N N . ALA A 1 110 ? 6.555 0.352 -14.992 1.00 92.62 110 ALA A N 1
ATOM 822 C CA . ALA A 1 110 ? 5.171 0.808 -14.892 1.00 92.62 110 ALA A CA 1
ATOM 823 C C . ALA A 1 110 ? 4.182 -0.224 -15.467 1.00 92.62 110 ALA A C 1
ATOM 825 O O . ALA A 1 110 ? 3.191 -0.557 -14.813 1.00 92.62 110 ALA A O 1
ATOM 826 N N . ASP A 1 111 ? 4.483 -0.788 -16.639 1.00 92.38 111 ASP A N 1
ATOM 827 C CA . ASP A 1 111 ? 3.666 -1.816 -17.290 1.00 92.38 111 ASP A CA 1
ATOM 828 C C . ASP A 1 111 ? 3.589 -3.095 -16.445 1.00 92.38 111 ASP A C 1
ATOM 830 O O . ASP A 1 111 ? 2.519 -3.689 -16.299 1.00 92.38 111 ASP A O 1
ATOM 834 N N . PHE A 1 112 ? 4.700 -3.485 -15.815 1.00 90.75 112 PHE A N 1
ATOM 835 C CA . PHE A 1 112 ? 4.749 -4.601 -14.873 1.00 90.75 112 PHE A CA 1
ATOM 836 C C . PHE A 1 112 ? 3.835 -4.383 -13.660 1.00 90.75 112 PHE A C 1
ATOM 838 O O . PHE A 1 112 ? 3.053 -5.273 -13.315 1.00 90.75 112 PHE A O 1
ATOM 845 N N . LEU A 1 113 ? 3.880 -3.201 -13.035 1.00 93.44 113 LEU A N 1
ATOM 846 C CA . LEU A 1 113 ? 3.017 -2.883 -11.893 1.00 93.44 113 LEU A CA 1
ATOM 847 C C . LEU A 1 113 ? 1.532 -2.858 -12.293 1.00 93.44 113 LEU A C 1
ATOM 849 O O . LEU A 1 113 ? 0.686 -3.412 -11.586 1.00 93.44 113 LEU A O 1
ATOM 853 N N . VAL A 1 114 ? 1.209 -2.289 -13.460 1.00 95.88 114 VAL A N 1
AT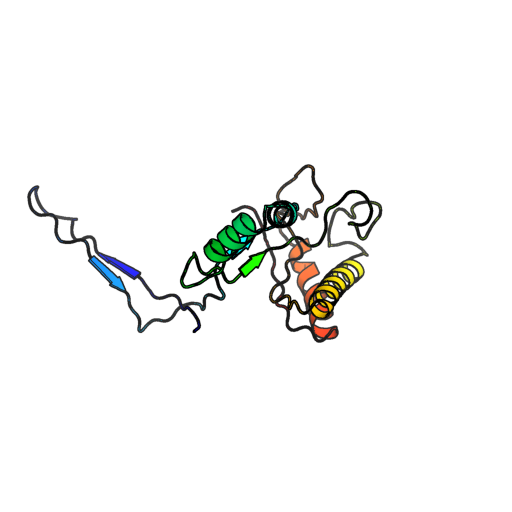OM 854 C CA . VAL A 1 114 ? -0.148 -2.310 -14.032 1.00 95.88 114 VAL A CA 1
ATOM 855 C C . VAL A 1 114 ? -0.623 -3.740 -14.281 1.00 95.88 114 VAL A C 1
ATOM 857 O O . VAL A 1 114 ? -1.767 -4.078 -13.967 1.00 95.88 114 VAL A O 1
ATOM 860 N N . GLN A 1 115 ? 0.243 -4.602 -14.815 1.00 94.06 115 GLN A N 1
ATOM 861 C CA . GLN A 1 115 ? -0.095 -5.999 -15.060 1.00 94.06 115 GLN A CA 1
ATOM 862 C C . GLN A 1 115 ? -0.376 -6.753 -13.753 1.00 94.06 115 GLN A C 1
ATOM 864 O O . GLN A 1 115 ? -1.321 -7.541 -13.695 1.00 94.06 115 GLN A O 1
ATOM 869 N N . TYR A 1 116 ? 0.367 -6.460 -12.683 1.00 92.69 116 TYR A N 1
ATOM 870 C CA . TYR A 1 116 ? 0.078 -6.998 -11.354 1.00 92.69 116 TYR A CA 1
ATOM 871 C C . TYR A 1 116 ? -1.306 -6.585 -10.847 1.00 92.69 116 TYR A C 1
ATOM 873 O O . TYR A 1 116 ? -2.053 -7.443 -10.377 1.00 92.69 116 TYR A O 1
ATOM 881 N N . ILE A 1 117 ? -1.694 -5.313 -10.997 1.00 95.38 117 ILE A N 1
ATOM 882 C CA . ILE A 1 117 ? -3.047 -4.867 -10.624 1.00 95.38 117 ILE A CA 1
ATOM 883 C C . ILE A 1 117 ? -4.109 -5.670 -11.389 1.00 95.38 117 ILE A C 1
ATOM 885 O O . ILE A 1 117 ? -5.077 -6.138 -10.787 1.00 95.38 117 ILE A O 1
ATOM 889 N N . LYS A 1 118 ? -3.912 -5.887 -12.695 1.00 94.81 118 LYS A N 1
ATOM 890 C CA . LYS A 1 118 ? -4.843 -6.668 -13.524 1.00 94.81 118 LYS A CA 1
ATOM 891 C C . LYS A 1 118 ? -4.962 -8.123 -13.061 1.00 94.81 118 LYS A C 1
ATOM 893 O O . LYS A 1 118 ? -6.070 -8.651 -13.049 1.00 94.81 118 LYS A O 1
ATOM 898 N N . TYR A 1 119 ? -3.868 -8.761 -12.638 1.00 93.88 119 TYR A N 1
ATOM 899 C CA . TYR A 1 119 ? -3.929 -10.119 -12.081 1.00 93.88 119 TYR A CA 1
ATOM 900 C C . TYR A 1 119 ? -4.751 -10.185 -10.792 1.00 93.88 119 TYR A C 1
ATOM 902 O O . TYR A 1 119 ? -5.571 -11.089 -10.636 1.00 93.88 119 TYR A O 1
ATOM 910 N N . TYR A 1 120 ? -4.596 -9.207 -9.897 1.00 93.56 120 TYR A N 1
ATOM 911 C CA . TYR A 1 120 ? -5.434 -9.126 -8.699 1.00 93.56 120 TYR A CA 1
ATOM 912 C C . TYR A 1 120 ? -6.911 -8.919 -9.063 1.00 93.56 120 TYR A C 1
ATOM 914 O O . TYR A 1 120 ? -7.768 -9.619 -8.526 1.00 93.56 120 TYR A O 1
ATOM 922 N N . GLN A 1 121 ? -7.215 -8.051 -10.035 1.00 94.44 121 GLN A N 1
ATOM 923 C CA . GLN A 1 121 ? -8.591 -7.844 -10.500 1.00 94.44 121 GLN A CA 1
ATOM 924 C C . GLN A 1 121 ? -9.216 -9.115 -11.088 1.00 94.44 121 GLN A C 1
ATOM 926 O O . GLN A 1 121 ? -10.380 -9.398 -10.815 1.00 94.44 121 GLN A O 1
ATOM 931 N N . GLN A 1 122 ? -8.450 -9.908 -11.844 1.00 94.19 122 GLN A N 1
ATOM 932 C CA . GLN A 1 122 ? -8.905 -11.205 -12.367 1.00 94.19 122 GLN A CA 1
ATOM 933 C C . GLN A 1 122 ? -9.222 -12.206 -11.248 1.00 94.19 122 GLN A C 1
ATOM 935 O O . GLN A 1 122 ? -10.138 -13.010 -11.388 1.00 94.19 122 GLN A O 1
ATOM 940 N N . ALA A 1 123 ? -8.514 -12.120 -10.120 1.00 94.44 123 ALA A N 1
ATOM 941 C CA . ALA A 1 123 ? -8.812 -12.881 -8.908 1.00 94.44 123 ALA A CA 1
ATOM 942 C C . ALA A 1 123 ? -9.949 -12.268 -8.059 1.00 94.44 123 ALA A C 1
ATOM 944 O O . ALA A 1 123 ? -10.211 -12.738 -6.953 1.00 94.44 123 ALA A O 1
ATOM 945 N N . GLY A 1 124 ? -10.618 -11.215 -8.544 1.00 95.56 124 GLY A N 1
ATOM 946 C CA . GLY A 1 124 ? -11.697 -10.522 -7.833 1.00 95.56 124 GLY A CA 1
ATOM 947 C C . GLY A 1 124 ? -11.223 -9.550 -6.747 1.00 95.56 124 GLY A C 1
ATOM 948 O O . GLY A 1 124 ? -12.030 -9.098 -5.936 1.00 95.56 124 GLY A O 1
ATOM 949 N N . LEU A 1 125 ? -9.930 -9.216 -6.712 1.00 93.56 125 LEU A N 1
ATOM 950 C CA . LEU A 1 125 ? -9.324 -8.327 -5.723 1.00 93.56 125 LEU A CA 1
ATOM 951 C C . LEU A 1 125 ? -8.972 -6.979 -6.359 1.00 93.56 125 LEU A C 1
ATOM 953 O O . LEU A 1 125 ? -8.109 -6.874 -7.227 1.00 93.56 125 LEU A O 1
ATOM 957 N N . ASN A 1 126 ? -9.614 -5.911 -5.896 1.00 94.31 126 ASN A N 1
ATOM 958 C CA . ASN A 1 126 ? -9.345 -4.568 -6.400 1.00 94.31 126 ASN A CA 1
ATOM 959 C C . ASN A 1 126 ? -8.212 -3.905 -5.611 1.00 94.31 126 ASN A C 1
ATOM 961 O O . ASN A 1 126 ? -8.359 -3.631 -4.422 1.00 94.31 126 ASN A O 1
ATOM 965 N N . ILE A 1 127 ? -7.104 -3.586 -6.286 1.00 95.62 127 ILE A N 1
ATOM 966 C CA . ILE A 1 127 ? -6.027 -2.778 -5.702 1.00 95.62 127 ILE A CA 1
ATOM 967 C C . ILE A 1 127 ? -6.445 -1.306 -5.696 1.00 95.62 127 ILE A C 1
ATOM 969 O O . ILE A 1 127 ? -6.609 -0.687 -6.750 1.00 95.62 127 ILE A O 1
ATOM 973 N N . THR A 1 128 ? -6.602 -0.734 -4.503 1.00 95.94 128 THR A N 1
ATOM 974 C CA . THR A 1 128 ? -7.003 0.672 -4.324 1.00 95.94 128 THR A CA 1
ATOM 975 C C . THR A 1 128 ? -5.819 1.633 -4.371 1.00 95.94 128 THR A C 1
ATOM 977 O O . THR A 1 128 ? -5.953 2.732 -4.899 1.00 95.94 128 THR A O 1
ATOM 980 N N . HIS A 1 129 ? -4.665 1.213 -3.847 1.00 95.69 129 HIS A N 1
ATOM 981 C CA . HIS A 1 129 ? -3.452 2.019 -3.720 1.00 95.69 129 HIS A CA 1
ATOM 982 C C . HIS A 1 129 ? -2.237 1.214 -4.192 1.00 95.69 129 HIS A C 1
ATOM 984 O O . HIS A 1 129 ? -2.112 0.039 -3.847 1.00 95.69 129 HIS A O 1
ATOM 990 N N . LEU A 1 130 ? -1.350 1.846 -4.961 1.00 95.31 130 LEU A N 1
ATOM 991 C CA . LEU A 1 130 ? -0.117 1.257 -5.476 1.00 95.31 130 LEU A CA 1
ATOM 992 C C . LEU A 1 130 ? 1.078 2.153 -5.136 1.00 95.31 130 LEU A C 1
ATOM 994 O O . LEU A 1 130 ? 1.187 3.261 -5.659 1.00 95.31 130 LEU A O 1
ATOM 998 N N . GLY A 1 131 ? 1.997 1.629 -4.327 1.00 92.62 131 GLY A N 1
ATOM 999 C CA . GLY A 1 131 ? 3.342 2.179 -4.162 1.00 92.62 131 GLY A CA 1
ATOM 1000 C C . GLY A 1 131 ? 4.341 1.484 -5.089 1.00 92.62 131 GLY A C 1
ATOM 1001 O O . GLY A 1 131 ? 4.146 0.324 -5.451 1.00 92.62 131 GLY A O 1
ATOM 1002 N N . PHE A 1 132 ? 5.413 2.182 -5.467 1.00 89.38 132 PHE A N 1
ATOM 1003 C CA . PHE A 1 132 ? 6.448 1.661 -6.378 1.00 89.38 132 PHE A CA 1
ATOM 1004 C C . PHE A 1 132 ? 7.842 1.534 -5.748 1.00 89.38 132 PHE A C 1
ATOM 1006 O O . PHE A 1 132 ? 8.779 1.090 -6.415 1.00 89.38 132 PHE A O 1
ATOM 1013 N N . LEU A 1 133 ? 7.975 1.907 -4.474 1.00 87.25 133 LEU A N 1
ATOM 1014 C CA . LEU A 1 133 ? 9.189 1.776 -3.671 1.00 87.25 133 LEU A CA 1
ATOM 1015 C C . LEU A 1 133 ? 8.821 1.207 -2.302 1.00 87.25 133 LEU A C 1
ATOM 1017 O O . LEU A 1 133 ? 7.749 1.506 -1.781 1.00 87.25 133 LEU A O 1
ATOM 1021 N N . ASN A 1 134 ? 9.732 0.429 -1.727 1.00 86.56 134 ASN A N 1
ATOM 1022 C CA . ASN A 1 134 ? 9.704 0.019 -0.329 1.00 86.56 134 ASN A CA 1
ATOM 1023 C C . ASN A 1 134 ? 11.026 0.444 0.299 1.00 86.56 134 ASN A C 1
ATOM 1025 O O . ASN A 1 134 ? 12.070 -0.047 -0.125 1.00 86.56 134 ASN A O 1
ATOM 1029 N N . GLU A 1 135 ? 10.964 1.322 1.293 1.00 86.62 135 GLU A N 1
ATOM 1030 C CA . GLU A 1 135 ? 12.101 1.798 2.085 1.00 86.62 135 GLU A CA 1
ATOM 1031 C C . GLU A 1 135 ? 13.308 2.189 1.211 1.00 86.62 135 GLU A C 1
ATOM 1033 O O . GLU A 1 135 ? 14.398 1.637 1.362 1.00 86.62 135 GLU A O 1
ATOM 1038 N N . PRO A 1 136 ? 13.141 3.122 0.253 1.00 82.06 136 PRO A N 1
ATOM 1039 C CA . PRO A 1 136 ? 14.153 3.383 -0.776 1.00 82.06 136 PRO A CA 1
ATOM 1040 C C . PRO A 1 136 ? 15.471 3.974 -0.237 1.00 82.06 136 PRO A C 1
ATOM 1042 O O . PRO A 1 136 ? 16.473 4.002 -0.948 1.00 82.06 136 PRO A O 1
ATOM 1045 N N . ASN A 1 137 ? 15.468 4.443 1.011 1.00 82.19 137 ASN A N 1
ATOM 1046 C CA . ASN A 1 137 ? 16.610 4.947 1.774 1.00 82.19 137 ASN A CA 1
ATOM 1047 C C . ASN A 1 137 ? 17.246 3.894 2.703 1.00 82.19 137 ASN A C 1
ATOM 1049 O O . ASN A 1 137 ? 18.206 4.204 3.409 1.00 82.19 137 ASN A O 1
ATOM 1053 N N . PHE A 1 138 ? 16.730 2.664 2.719 1.00 81.81 138 PHE A N 1
ATOM 1054 C CA . PHE A 1 138 ? 17.273 1.547 3.482 1.00 81.81 138 PHE A CA 1
ATOM 1055 C C . PHE A 1 138 ? 18.032 0.579 2.561 1.00 81.81 138 PHE A C 1
ATOM 1057 O O . PHE A 1 138 ? 17.697 0.392 1.390 1.00 81.81 138 PHE A O 1
ATOM 1064 N N . SER A 1 139 ? 19.094 -0.048 3.076 1.00 83.12 139 SER A N 1
ATOM 1065 C CA . SER A 1 139 ? 19.916 -1.005 2.321 1.00 83.12 139 SER A CA 1
ATOM 1066 C C . SER A 1 139 ? 19.861 -2.404 2.937 1.00 83.12 139 SER A C 1
ATOM 1068 O O . SER A 1 139 ? 20.798 -2.810 3.631 1.00 83.12 139 SER A O 1
ATOM 1070 N N . PRO A 1 140 ? 18.771 -3.154 2.710 1.00 78.38 140 PRO A N 1
ATOM 1071 C CA . PRO A 1 140 ? 18.627 -4.504 3.227 1.00 78.38 140 PRO A CA 1
ATOM 1072 C C . PRO A 1 140 ? 19.416 -5.541 2.408 1.00 78.38 140 PRO A C 1
ATOM 1074 O O . PRO A 1 140 ? 20.033 -5.244 1.388 1.00 78.38 140 PRO A O 1
ATOM 1077 N N . LYS A 1 141 ? 19.371 -6.799 2.872 1.00 79.69 141 LYS A N 1
ATOM 1078 C CA . LYS A 1 141 ? 19.886 -7.981 2.149 1.00 79.69 141 LYS A CA 1
ATOM 1079 C C . LYS A 1 141 ? 18.848 -8.648 1.228 1.00 79.69 141 LYS A C 1
ATOM 1081 O O . LYS A 1 141 ? 19.154 -9.674 0.626 1.00 79.69 141 LYS A O 1
ATOM 1086 N N . TYR A 1 142 ? 17.613 -8.144 1.181 1.00 75.69 142 TYR A N 1
ATOM 1087 C CA . TYR A 1 142 ? 16.544 -8.660 0.315 1.00 75.69 142 TYR A CA 1
ATOM 1088 C C . TYR A 1 142 ? 16.464 -7.850 -0.993 1.00 75.69 142 TYR A C 1
ATOM 1090 O O . TYR A 1 142 ? 17.386 -7.116 -1.299 1.00 75.69 142 TYR A O 1
ATOM 1098 N N . SER A 1 143 ? 15.439 -8.022 -1.831 1.00 75.56 143 SER A N 1
ATOM 1099 C CA . SER A 1 143 ? 15.306 -7.232 -3.069 1.00 75.56 143 SER A CA 1
ATOM 1100 C C . SER A 1 143 ? 14.875 -5.788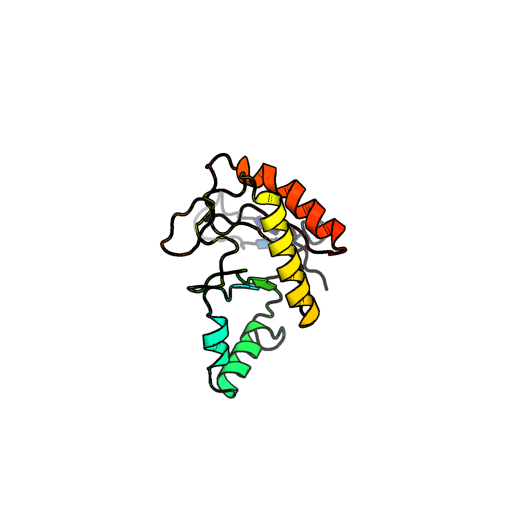 -2.783 1.00 75.56 143 SER A C 1
ATOM 1102 O O . SER A 1 143 ? 13.796 -5.592 -2.225 1.00 75.56 143 SER A O 1
ATOM 1104 N N . GLN A 1 144 ? 15.655 -4.795 -3.224 1.00 75.25 144 GLN A N 1
ATOM 1105 C CA . GLN A 1 144 ? 15.298 -3.373 -3.129 1.00 75.25 144 GLN A CA 1
ATOM 1106 C C . GLN A 1 144 ? 15.539 -2.589 -4.428 1.00 75.25 144 GLN A C 1
ATOM 1108 O O . GLN A 1 144 ? 16.392 -2.954 -5.240 1.00 75.25 144 GLN A O 1
ATOM 1113 N N . ILE A 1 145 ? 14.810 -1.479 -4.574 1.00 77.69 145 ILE A N 1
ATOM 1114 C CA . ILE A 1 145 ? 15.118 -0.383 -5.501 1.00 77.69 145 ILE A CA 1
ATOM 1115 C C . ILE A 1 145 ? 15.496 0.820 -4.635 1.00 77.69 145 ILE A C 1
ATOM 1117 O O . ILE A 1 145 ? 14.665 1.303 -3.864 1.00 77.69 145 ILE A O 1
ATOM 1121 N N . GLN A 1 146 ? 16.744 1.273 -4.743 1.00 78.31 146 GLN A N 1
ATOM 1122 C CA . GLN A 1 146 ? 17.233 2.447 -4.020 1.00 78.31 146 GLN A CA 1
ATOM 1123 C C . GLN A 1 146 ? 17.091 3.690 -4.887 1.00 78.31 146 GLN A C 1
ATOM 1125 O O . GLN A 1 146 ? 17.112 3.617 -6.115 1.00 78.31 146 GLN A O 1
ATOM 1130 N N . ILE A 1 147 ? 16.939 4.832 -4.226 1.00 77.38 147 ILE A N 1
ATOM 1131 C CA . ILE A 1 147 ? 16.992 6.141 -4.872 1.00 77.38 147 ILE A CA 1
ATOM 1132 C C . ILE A 1 147 ? 17.947 7.043 -4.095 1.00 77.38 147 ILE A C 1
ATOM 1134 O O . ILE A 1 147 ? 18.185 6.862 -2.901 1.00 77.38 147 ILE A O 1
ATOM 1138 N N . SER A 1 148 ? 18.440 8.066 -4.771 1.00 75.19 148 SER A N 1
ATOM 1139 C CA . SER A 1 148 ? 19.182 9.178 -4.199 1.00 75.19 148 SER A CA 1
ATOM 1140 C C . SER A 1 148 ? 18.349 9.882 -3.125 1.00 75.19 148 SER A C 1
ATOM 1142 O O . SER A 1 148 ? 17.155 10.121 -3.303 1.00 75.19 148 SER A O 1
ATOM 1144 N N . PHE A 1 149 ? 18.986 10.312 -2.033 1.00 73.19 149 PHE A N 1
ATOM 1145 C CA . PHE A 1 149 ? 18.317 10.952 -0.886 1.00 73.19 149 PHE A CA 1
ATOM 1146 C C . PHE A 1 149 ? 17.535 12.242 -1.216 1.00 73.19 149 PHE A C 1
ATOM 1148 O O . PHE A 1 149 ? 16.756 12.715 -0.396 1.00 73.19 149 PHE A O 1
ATOM 1155 N N . ASN A 1 150 ? 17.718 12.815 -2.410 1.00 79.94 150 ASN A N 1
ATOM 1156 C CA . ASN A 1 150 ? 16.984 13.991 -2.894 1.00 79.94 150 ASN A CA 1
ATOM 1157 C C . ASN A 1 150 ? 15.635 13.651 -3.561 1.00 79.94 150 ASN A C 1
ATOM 1159 O O . ASN A 1 150 ? 14.898 14.552 -3.957 1.00 79.94 150 ASN A O 1
ATOM 1163 N N . ALA A 1 151 ? 15.348 12.355 -3.718 1.00 81.38 151 ALA A N 1
ATOM 1164 C CA . ALA A 1 151 ? 14.132 11.783 -4.269 1.00 81.38 151 ALA A CA 1
ATOM 1165 C C . ALA A 1 151 ? 13.733 12.202 -5.695 1.00 81.38 151 ALA A C 1
ATOM 1167 O O . ALA A 1 151 ? 12.616 11.917 -6.135 1.00 81.38 151 ALA A O 1
ATOM 1168 N N . GLN A 1 152 ? 14.656 12.800 -6.450 1.00 84.56 152 GLN A N 1
ATOM 1169 C CA . GLN A 1 152 ? 14.437 13.180 -7.848 1.00 84.56 152 GLN A CA 1
ATOM 1170 C C . GLN A 1 152 ? 14.020 11.982 -8.708 1.00 84.56 152 GLN A C 1
ATOM 1172 O O . GLN A 1 152 ? 13.135 12.105 -9.550 1.00 84.56 152 GLN A O 1
ATOM 1177 N N . GLU A 1 153 ? 14.607 10.812 -8.455 1.00 84.75 153 GLU A N 1
ATOM 1178 C CA . GLU A 1 153 ? 14.322 9.577 -9.195 1.00 84.75 153 GLU A CA 1
ATOM 1179 C C . GLU A 1 153 ? 12.917 9.031 -8.904 1.00 84.75 153 GLU A C 1
ATOM 1181 O O . GLU A 1 153 ? 12.260 8.500 -9.796 1.00 84.75 153 GLU A O 1
ATOM 1186 N N . ALA A 1 154 ? 12.414 9.199 -7.677 1.00 86.19 154 ALA A N 1
ATOM 1187 C CA . ALA A 1 154 ? 11.034 8.845 -7.362 1.00 86.19 154 ALA A CA 1
ATOM 1188 C C . ALA A 1 154 ? 10.053 9.832 -8.004 1.00 86.19 154 ALA A C 1
ATOM 1190 O O . ALA A 1 154 ? 9.080 9.414 -8.629 1.00 86.19 154 ALA A O 1
ATOM 1191 N N . ILE A 1 155 ? 10.333 11.137 -7.901 1.00 88.06 155 ILE A N 1
ATOM 1192 C CA . ILE A 1 155 ? 9.498 12.196 -8.486 1.00 88.06 155 ILE A CA 1
ATOM 1193 C C . ILE A 1 155 ? 9.381 12.025 -10.003 1.00 88.06 155 ILE A C 1
ATOM 1195 O O . ILE A 1 155 ? 8.281 12.134 -10.543 1.00 88.06 155 ILE A O 1
ATOM 1199 N N . SER A 1 156 ? 10.486 11.723 -10.690 1.00 89.06 156 SER A N 1
ATOM 1200 C CA . SER A 1 156 ? 10.493 11.570 -12.148 1.00 89.06 156 SER A CA 1
ATOM 1201 C C . SER A 1 156 ? 9.705 10.350 -12.634 1.00 89.06 156 SER A C 1
ATOM 1203 O O . SER A 1 156 ? 9.201 10.366 -13.755 1.00 89.06 156 SER A O 1
ATOM 1205 N N . PHE A 1 157 ? 9.533 9.321 -11.797 1.00 90.12 157 PHE A N 1
ATOM 1206 C CA . PHE A 1 157 ? 8.781 8.118 -12.152 1.00 90.12 157 PHE A CA 1
ATOM 1207 C C . PHE A 1 157 ? 7.259 8.249 -11.961 1.00 90.12 157 PHE A C 1
ATOM 1209 O O . PHE A 1 157 ? 6.488 7.583 -12.661 1.00 90.12 157 PHE A O 1
ATOM 1216 N N . ILE A 1 158 ? 6.800 9.124 -11.056 1.00 92.56 158 ILE A N 1
ATOM 1217 C CA . ILE A 1 158 ? 5.368 9.297 -10.741 1.00 92.56 158 ILE A CA 1
ATOM 1218 C C . ILE A 1 158 ? 4.508 9.561 -11.993 1.00 92.56 158 ILE A C 1
ATOM 1220 O O . ILE A 1 158 ? 3.471 8.899 -12.128 1.00 92.56 158 ILE A O 1
ATOM 1224 N N . PRO A 1 159 ? 4.880 10.467 -12.926 1.00 94.31 159 PRO A N 1
ATOM 1225 C CA . PRO A 1 159 ? 4.086 10.710 -14.131 1.00 94.31 159 PRO A CA 1
ATOM 1226 C C . PRO A 1 159 ? 3.980 9.476 -15.031 1.00 94.31 159 PRO A C 1
ATOM 1228 O O . PRO A 1 159 ? 2.895 9.186 -15.539 1.00 94.31 159 PRO A O 1
ATOM 1231 N N . THR A 1 160 ? 5.075 8.726 -15.191 1.00 94.25 160 THR A N 1
ATOM 1232 C CA . THR A 1 160 ? 5.122 7.500 -16.001 1.00 94.25 160 THR A CA 1
ATOM 1233 C C . THR A 1 160 ? 4.162 6.450 -15.452 1.00 94.25 160 THR A C 1
ATOM 1235 O O . THR A 1 160 ? 3.299 5.955 -16.182 1.00 94.25 160 THR A O 1
ATOM 1238 N N . LEU A 1 161 ? 4.236 6.170 -14.146 1.00 95.44 161 LEU A N 1
ATOM 1239 C CA . LEU A 1 161 ? 3.340 5.207 -13.506 1.00 95.44 161 LEU A CA 1
ATOM 1240 C C . LEU A 1 161 ? 1.879 5.674 -13.534 1.00 95.44 161 LEU A C 1
ATOM 1242 O O . LEU A 1 161 ? 0.989 4.900 -13.887 1.00 95.44 161 LEU A O 1
ATOM 1246 N N . SER A 1 162 ? 1.624 6.945 -13.215 1.00 96.38 162 SER A N 1
ATOM 1247 C CA . SER A 1 162 ? 0.264 7.500 -13.202 1.00 96.38 162 SER A CA 1
ATOM 1248 C C . SER A 1 162 ? -0.396 7.401 -14.577 1.00 96.38 162 SER A C 1
ATOM 1250 O O . SER A 1 162 ? -1.547 6.972 -14.683 1.00 96.38 162 SER A O 1
ATOM 1252 N N . LYS A 1 163 ? 0.343 7.726 -15.646 1.00 97.31 163 LYS A N 1
ATOM 1253 C CA . LYS A 1 163 ? -0.141 7.607 -17.026 1.00 97.31 163 LYS A CA 1
ATOM 1254 C C . LYS A 1 163 ? -0.423 6.155 -17.411 1.00 97.31 163 LYS A C 1
ATOM 1256 O O . LYS A 1 163 ? -1.445 5.899 -18.049 1.00 97.31 163 LYS A O 1
ATOM 1261 N N . ALA A 1 164 ? 0.438 5.213 -17.025 1.00 97.44 164 ALA A N 1
ATOM 1262 C CA . ALA A 1 164 ? 0.239 3.791 -17.311 1.00 97.44 164 ALA A CA 1
ATOM 1263 C C . ALA A 1 164 ? -1.031 3.243 -16.631 1.00 97.44 164 ALA A C 1
ATOM 1265 O O . ALA A 1 164 ? -1.854 2.598 -17.283 1.00 97.44 164 ALA A O 1
ATOM 1266 N N . VAL A 1 165 ? -1.243 3.570 -15.349 1.00 98.00 165 VAL A N 1
ATOM 1267 C CA . VAL A 1 165 ? -2.447 3.184 -14.587 1.00 98.00 165 VAL A CA 1
ATOM 1268 C C . VAL A 1 165 ? -3.715 3.754 -15.233 1.00 98.00 165 VAL A C 1
ATOM 1270 O O . VAL A 1 165 ? -4.667 3.011 -15.481 1.00 98.00 165 VAL A O 1
ATOM 1273 N N . GLN A 1 166 ? -3.712 5.045 -15.578 1.00 97.31 166 GLN A N 1
ATOM 1274 C CA . GLN A 1 166 ? -4.851 5.706 -16.229 1.00 97.31 166 GLN A CA 1
ATOM 1275 C C . GLN A 1 166 ? -5.145 5.124 -17.618 1.00 97.31 166 GLN A C 1
ATOM 1277 O O . GLN A 1 166 ? -6.299 4.837 -17.933 1.00 97.31 166 GLN A O 1
ATOM 1282 N N . SER A 1 167 ? -4.110 4.887 -18.430 1.00 97.75 167 SER A N 1
ATOM 1283 C CA . SER A 1 167 ? -4.252 4.320 -19.782 1.00 97.75 167 SER A CA 1
ATOM 1284 C C . SER A 1 167 ? -4.784 2.884 -19.758 1.00 97.75 167 SER A C 1
ATOM 1286 O O . SER A 1 167 ? -5.431 2.445 -20.704 1.00 97.75 167 SER A O 1
ATOM 1288 N N . ALA A 1 168 ? -4.555 2.155 -18.663 1.00 97.38 168 ALA A N 1
ATOM 1289 C CA . ALA A 1 168 ? -5.115 0.828 -18.437 1.00 97.38 168 ALA A CA 1
ATOM 1290 C C . ALA A 1 168 ? -6.568 0.841 -17.917 1.00 97.38 168 ALA A C 1
ATOM 1292 O O . ALA A 1 168 ? -7.117 -0.230 -17.658 1.00 97.38 168 ALA A O 1
ATOM 1293 N N . GLY A 1 169 ? -7.187 2.017 -17.742 1.00 96.75 169 GLY A N 1
ATOM 1294 C CA . GLY A 1 169 ? -8.552 2.157 -17.223 1.00 96.75 169 GLY A CA 1
ATOM 1295 C C . GLY A 1 169 ? -8.686 1.846 -15.728 1.00 96.75 169 GLY A C 1
ATOM 1296 O O . GLY A 1 169 ? -9.788 1.577 -15.246 1.00 96.75 169 GLY A O 1
ATOM 1297 N N . LEU A 1 170 ? -7.575 1.850 -14.987 1.00 96.50 170 LEU A N 1
ATOM 1298 C CA . LEU A 1 170 ? -7.543 1.513 -13.567 1.00 96.50 170 LEU A CA 1
ATOM 1299 C C . LEU A 1 170 ? -7.819 2.753 -12.706 1.00 96.50 170 LEU A C 1
ATOM 1301 O O . LEU A 1 170 ? -7.353 3.851 -12.997 1.00 96.50 170 LEU A O 1
ATOM 1305 N N . LYS A 1 171 ? -8.552 2.563 -11.602 1.00 94.50 171 LYS A N 1
ATOM 1306 C CA . LYS A 1 171 ? -8.861 3.616 -10.609 1.00 94.50 171 LYS A CA 1
ATOM 1307 C C . LYS A 1 171 ? -7.875 3.648 -9.434 1.00 94.50 171 LYS A C 1
ATOM 1309 O O . LYS A 1 171 ? -8.143 4.292 -8.426 1.00 94.50 171 LYS A O 1
ATOM 1314 N N . THR A 1 172 ? -6.787 2.893 -9.531 1.00 96.69 172 THR A N 1
ATOM 1315 C CA . THR A 1 172 ? -5.804 2.731 -8.460 1.00 96.69 172 THR A CA 1
ATOM 1316 C C . THR A 1 172 ? -5.053 4.040 -8.226 1.00 96.69 172 THR A C 1
ATOM 1318 O O . THR A 1 172 ? -4.510 4.622 -9.162 1.00 96.69 172 THR A O 1
ATOM 1321 N N . ALA A 1 173 ? -5.006 4.502 -6.979 1.00 95.62 173 ALA A N 1
ATOM 1322 C CA . ALA A 1 173 ? -4.225 5.672 -6.603 1.00 95.62 173 ALA A CA 1
ATOM 1323 C C . ALA A 1 173 ? -2.734 5.316 -6.502 1.00 95.62 173 ALA A C 1
ATOM 1325 O O . ALA A 1 173 ? -2.376 4.273 -5.953 1.00 95.62 173 ALA A O 1
ATOM 1326 N N . VAL A 1 174 ? 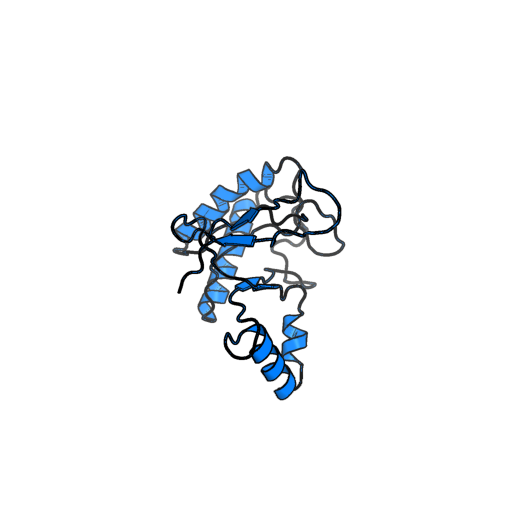-1.863 6.186 -7.014 1.00 94.75 174 VAL A N 1
ATOM 1327 C CA . VAL A 1 174 ? -0.406 6.031 -6.901 1.00 94.75 174 VAL A CA 1
ATOM 1328 C C . VAL A 1 174 ? 0.073 6.687 -5.608 1.00 94.75 174 VAL A C 1
ATOM 1330 O O . VAL A 1 174 ? -0.260 7.840 -5.335 1.00 94.75 174 VAL A O 1
ATOM 1333 N N . THR A 1 175 ? 0.862 5.959 -4.822 1.00 92.31 175 THR A N 1
ATOM 1334 C CA . THR A 1 175 ? 1.505 6.441 -3.595 1.00 92.31 175 THR A CA 1
ATOM 1335 C C . THR A 1 175 ? 3.028 6.411 -3.740 1.00 92.31 175 THR A C 1
ATOM 1337 O O . THR A 1 175 ? 3.580 5.704 -4.586 1.00 92.31 175 THR A O 1
ATOM 1340 N N . CYS A 1 176 ? 3.731 7.217 -2.943 1.00 85.94 176 CYS A N 1
ATOM 1341 C CA . CYS A 1 176 ? 5.187 7.353 -3.006 1.00 85.94 176 CYS A CA 1
ATOM 1342 C C . CYS A 1 176 ? 5.777 7.560 -1.603 1.00 85.94 176 CYS A C 1
ATOM 1344 O O . CYS A 1 176 ? 5.043 7.888 -0.674 1.00 85.94 176 CYS A O 1
ATOM 1346 N N . TYR A 1 177 ? 7.104 7.423 -1.488 1.00 76.06 177 TYR A N 1
ATOM 1347 C CA . TYR A 1 177 ? 7.893 7.690 -0.277 1.00 76.06 177 TYR A CA 1
ATOM 1348 C C . TYR A 1 177 ? 7.557 6.791 0.910 1.00 76.06 177 TYR A C 1
ATOM 1350 O O . TYR A 1 177 ? 7.529 7.253 2.043 1.00 76.06 177 TYR A O 1
ATOM 1358 N N . ASP A 1 178 ? 7.349 5.499 0.659 1.00 81.06 178 ASP A N 1
ATOM 1359 C CA . ASP A 1 178 ? 7.224 4.466 1.695 1.00 81.06 178 ASP A CA 1
ATOM 1360 C C . ASP A 1 178 ? 8.579 4.255 2.408 1.00 81.06 178 ASP A C 1
ATOM 1362 O O . ASP A 1 178 ? 9.247 3.240 2.236 1.00 81.06 178 ASP A O 1
ATOM 1366 N N . THR A 1 179 ? 9.058 5.304 3.081 1.00 71.69 179 THR A N 1
ATOM 1367 C CA . THR A 1 179 ? 10.320 5.392 3.817 1.00 71.69 179 THR A CA 1
ATOM 1368 C C . THR A 1 179 ? 10.126 4.898 5.243 1.00 71.69 179 THR A C 1
ATOM 1370 O O . THR A 1 179 ? 9.032 4.959 5.798 1.00 71.69 179 THR A O 1
ATOM 1373 N N . ILE A 1 180 ? 11.225 4.490 5.869 1.00 64.94 180 ILE A N 1
ATOM 1374 C CA . ILE A 1 180 ? 11.328 4.439 7.329 1.00 64.94 180 ILE A CA 1
ATOM 1375 C C . ILE A 1 180 ? 11.070 5.840 7.910 1.00 64.94 180 ILE A C 1
ATOM 1377 O O . ILE A 1 180 ? 11.590 6.830 7.380 1.00 64.94 180 ILE A O 1
ATOM 1381 N N . GLY A 1 181 ? 10.227 5.898 8.944 1.00 47.72 181 GLY A N 1
ATOM 1382 C CA . GLY A 1 181 ? 9.922 7.089 9.742 1.00 47.72 181 GLY A CA 1
ATOM 1383 C C . GLY A 1 181 ? 10.594 7.065 11.105 1.00 47.72 181 GLY A C 1
ATOM 1384 O O . GLY A 1 181 ? 11.116 5.992 11.486 1.00 47.72 181 GLY A O 1
#

Secondary structure (DSSP, 8-state):
--EEEEEEEEE---SS--TT--PPPEEEEEEEEEEEEE---EEE-TTTHHHHHHHS-HHHHHHHHHHHH-TTTS----EEE--S--STTTS-SSSS--S-TTSTTHHHHHHHHHHHHHHHHHTT----EEES-SSTT---SS------TT-HHHHHHHHHHHHHHHHTT--PEEE------